Protein AF-0000000084441845 (afdb_homodimer)

Organism: Legionella spiritensis (NCBI:txid452)

Solvent-accessible surface area (backbone atoms only — not comparable to full-atom values): 15052 Å² total; per-residue (Å²): 128,91,78,87,65,80,79,70,84,72,55,80,41,70,52,75,48,69,40,46,74,90,36,43,38,96,86,70,25,55,24,76,40,42,51,46,44,49,54,50,50,51,51,50,53,50,33,44,74,75,73,31,44,66,72,36,48,94,82,21,24,57,40,71,41,34,40,39,36,40,48,69,44,88,48,42,79,68,41,40,34,30,36,34,33,28,81,52,63,74,53,69,34,32,39,30,38,31,34,43,30,19,34,61,90,77,62,48,54,27,32,37,29,41,35,29,36,32,26,26,30,75,88,78,66,41,79,32,61,57,51,65,69,56,40,46,75,74,73,89,128,93,78,86,67,80,80,71,85,72,56,80,41,68,50,76,47,68,39,46,75,91,36,43,37,97,86,69,23,55,24,76,40,43,51,46,44,49,53,51,51,50,50,52,52,49,34,43,75,76,74,32,44,66,72,36,48,96,80,22,24,57,40,71,41,33,39,37,37,40,45,71,44,86,48,40,78,67,40,41,35,31,37,33,34,27,82,52,62,75,54,67,34,32,37,29,39,30,35,43,32,19,34,60,91,76,62,49,54,28,32,36,28,39,36,28,36,32,26,28,30,75,88,78,65,42,79,34,62,58,51,65,70,58,38,44,75,74,73,89

pLDDT: mean 97.12, std 3.74, range [73.69, 98.94]

Sequence (280 aa):
MNIKVPFIENSIFSTVIEVRIGDINYGNHLGHDSVVSFLHEARVRFLKKLGYSELDIEGYGILVTNLIINYLNEAFYFDKILIKIGLGEVKRTSINLIYNAMIRETDKEVANAITTITFYDFTEQKVTRVPKGFLTSVGLMNIKVPFIENSIFSTVIEVRIGDINYGNHLGHDSVVSFLHEARVRFLKKLGYSELDIEGYGILVTNLIINYLNEAFYFDKILIKIGLGEVKRTSINLIYNAMIRETDKEVANAITTITFYDFTEQKVTRVPKGFLTSVGL

Structure (mmCIF, N/CA/C/O backbone):
data_AF-0000000084441845-model_v1
#
loop_
_entity.id
_entity.type
_entity.pdbx_description
1 polymer Esterase
#
loop_
_atom_site.group_PDB
_atom_site.id
_atom_site.type_symbol
_atom_site.label_atom_id
_atom_site.label_alt_id
_atom_site.label_comp_id
_atom_site.label_asym_id
_atom_site.label_entity_id
_atom_site.label_seq_id
_atom_site.pdbx_PDB_ins_code
_atom_site.Cartn_x
_atom_site.Cartn_y
_atom_site.Cartn_z
_atom_site.occupancy
_atom_site.B_iso_or_equiv
_atom_site.auth_seq_id
_atom_site.auth_comp_id
_atom_site.auth_asym_id
_atom_site.auth_atom_id
_atom_site.pdbx_PDB_model_num
ATOM 1 N N . MET A 1 1 ? -2.971 -12.82 7.816 1 74.19 1 MET A N 1
ATOM 2 C CA . MET A 1 1 ? -2.584 -12.008 8.961 1 74.19 1 MET A CA 1
ATOM 3 C C . MET A 1 1 ? -3.775 -11.219 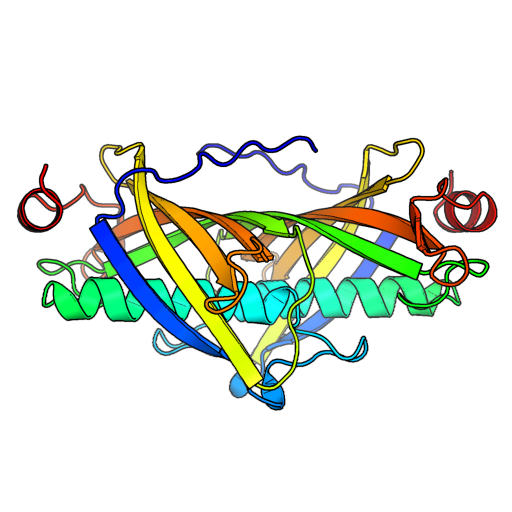9.5 1 74.19 1 MET A C 1
ATOM 5 O O . MET A 1 1 ? -4.605 -10.734 8.719 1 74.19 1 MET A O 1
ATOM 9 N N . ASN A 1 2 ? -4.125 -11.484 10.648 1 73.88 2 ASN A N 1
ATOM 10 C CA . ASN A 1 2 ? -5.25 -10.75 11.211 1 73.88 2 ASN A CA 1
ATOM 11 C C . ASN A 1 2 ? -4.809 -9.398 11.773 1 73.88 2 ASN A C 1
ATOM 13 O O . ASN A 1 2 ? -4.27 -9.328 12.875 1 73.88 2 ASN A O 1
ATOM 17 N N . ILE A 1 3 ? -4.891 -8.422 10.945 1 85.88 3 ILE A N 1
ATOM 18 C CA . ILE A 1 3 ? -4.496 -7.086 11.383 1 85.88 3 ILE A CA 1
ATOM 19 C C . ILE A 1 3 ? -5.742 -6.254 11.68 1 85.88 3 ILE A C 1
ATOM 21 O O . ILE A 1 3 ? -6.605 -6.086 10.812 1 85.88 3 ILE A O 1
ATOM 25 N N . LYS A 1 4 ? -5.785 -5.773 12.906 1 90.31 4 LYS A N 1
ATOM 26 C CA . LYS A 1 4 ? -6.93 -4.969 13.312 1 90.31 4 LYS A CA 1
ATOM 27 C C . LYS A 1 4 ? -6.617 -3.479 13.211 1 90.31 4 LYS A C 1
ATOM 29 O O . LYS A 1 4 ? -5.629 -3.01 13.781 1 90.31 4 LYS A O 1
ATOM 34 N N . VAL A 1 5 ? -7.387 -2.771 12.422 1 92.88 5 VAL A N 1
ATOM 35 C CA . VAL A 1 5 ? -7.359 -1.316 12.328 1 92.88 5 VAL A CA 1
ATOM 36 C C . VAL A 1 5 ? -8.578 -0.729 13.031 1 92.88 5 VAL A C 1
ATOM 38 O O . VAL A 1 5 ? -9.719 -1.076 12.711 1 92.88 5 VAL A O 1
ATOM 41 N N . PRO A 1 6 ? -8.344 0.115 13.977 1 88.5 6 PRO A N 1
ATOM 42 C CA . PRO A 1 6 ? -9.492 0.669 14.703 1 88.5 6 PRO A CA 1
ATOM 43 C C . PRO A 1 6 ? -10.406 1.507 13.805 1 88.5 6 PRO A C 1
ATOM 45 O O . PRO A 1 6 ? -9.93 2.162 12.875 1 88.5 6 PRO A O 1
ATOM 48 N N . PHE A 1 7 ? -11.641 1.368 14.125 1 88.12 7 PHE A N 1
ATOM 49 C CA . PHE A 1 7 ? -12.578 2.273 13.477 1 88.12 7 PHE A CA 1
ATOM 50 C C . PHE A 1 7 ? -12.57 3.643 14.148 1 88.12 7 PHE A C 1
ATOM 52 O O . PHE A 1 7 ? -12.648 3.738 15.375 1 88.12 7 PHE A O 1
ATOM 59 N N . ILE A 1 8 ? -12.539 4.633 13.336 1 87.56 8 ILE A N 1
ATOM 60 C CA . ILE A 1 8 ? -12.438 5.992 13.859 1 87.56 8 ILE A CA 1
ATOM 61 C C . ILE A 1 8 ? -13.828 6.504 14.227 1 87.56 8 ILE A C 1
ATOM 63 O O . ILE A 1 8 ? -14.695 6.648 13.359 1 87.56 8 ILE A O 1
ATOM 67 N N . GLU A 1 9 ? -14 6.699 15.422 1 85.5 9 GLU A N 1
ATOM 68 C CA . GLU A 1 9 ? -15.273 7.262 15.867 1 85.5 9 GLU A CA 1
ATOM 69 C C . GLU A 1 9 ? -15.328 8.766 15.625 1 85.5 9 GLU A C 1
ATOM 71 O O . GLU A 1 9 ? -16.328 9.281 15.109 1 85.5 9 GLU A O 1
ATOM 76 N N . ASN A 1 10 ? -14.289 9.406 16 1 88.69 10 ASN A N 1
ATOM 77 C CA . ASN A 1 10 ? -14.18 10.844 15.773 1 88.69 10 ASN A CA 1
ATOM 78 C C . ASN A 1 10 ? -12.969 11.188 14.898 1 88.69 10 ASN A C 1
ATOM 80 O O . ASN A 1 10 ? -11.852 11.289 15.398 1 88.69 10 ASN A O 1
ATOM 84 N N . SER A 1 11 ? -13.336 11.469 13.68 1 95.44 11 SER A N 1
ATOM 85 C CA . SER A 1 11 ? -12.258 11.781 12.742 1 95.44 11 SER A CA 1
ATOM 86 C C . SER A 1 11 ? -11.797 13.227 12.891 1 95.44 11 SER A C 1
ATOM 88 O O . SER A 1 11 ? -12.602 14.117 13.188 1 95.44 11 SER A O 1
ATOM 90 N N . ILE A 1 12 ? -10.562 13.492 12.688 1 97.25 12 ILE A N 1
ATOM 91 C CA . ILE A 1 12 ? -10.031 14.844 12.766 1 97.25 12 ILE A CA 1
ATOM 92 C C . ILE A 1 12 ? -10.117 15.516 11.398 1 97.25 12 ILE A C 1
ATOM 94 O O . ILE A 1 12 ? -9.969 16.734 11.289 1 97.25 12 ILE A O 1
ATOM 98 N N . PHE A 1 13 ? -10.273 14.766 10.375 1 98.5 13 PHE A N 1
ATOM 99 C CA . PHE A 1 13 ? -10.398 15.266 9.008 1 98.5 13 PHE A CA 1
ATOM 100 C C . PHE A 1 13 ? -11.109 14.242 8.125 1 98.5 13 PHE A C 1
ATOM 102 O O . PHE A 1 13 ? -11.031 13.039 8.367 1 98.5 13 PHE A O 1
ATOM 109 N N . SER A 1 14 ? -11.844 14.633 7.152 1 98.56 14 SER A N 1
ATOM 11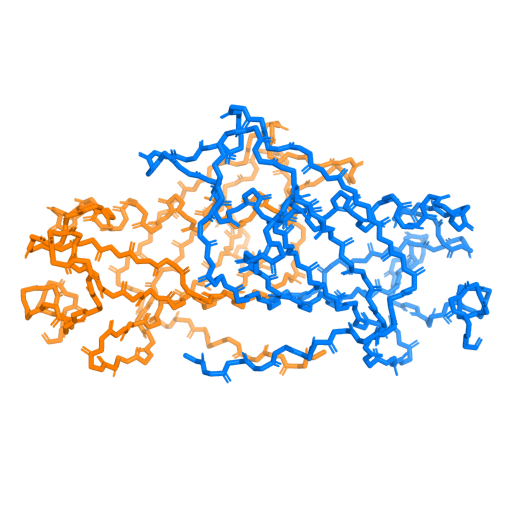0 C CA . SER A 1 14 ? -12.414 13.75 6.145 1 98.56 14 SER A CA 1
ATOM 111 C C . SER A 1 14 ? -12.477 14.438 4.781 1 98.56 14 SER A C 1
ATOM 113 O O . SER A 1 14 ? -12.5 15.664 4.699 1 98.56 14 SER A O 1
ATOM 115 N N . THR A 1 15 ? -12.477 13.734 3.797 1 98.81 15 THR A N 1
ATOM 116 C CA . THR A 1 15 ? -12.586 14.219 2.428 1 98.81 15 THR A CA 1
ATOM 117 C C . THR A 1 15 ? -13.219 13.164 1.526 1 98.81 15 THR A C 1
ATOM 119 O O . THR A 1 15 ? -13.352 12.008 1.918 1 98.81 15 THR A O 1
ATOM 122 N N . VAL A 1 16 ? -13.633 13.586 0.391 1 98.88 16 VAL A N 1
ATOM 123 C CA . VAL A 1 16 ? -14.227 12.68 -0.584 1 98.88 16 VAL A CA 1
ATOM 124 C C . VAL A 1 16 ? -13.406 12.695 -1.874 1 98.88 16 VAL A C 1
ATOM 126 O O . VAL A 1 16 ? -13.047 13.766 -2.369 1 98.88 16 VAL A O 1
ATOM 129 N N . ILE A 1 17 ? -13.102 11.547 -2.336 1 98.88 17 ILE A N 1
ATOM 130 C CA . ILE A 1 17 ? -12.375 11.391 -3.59 1 98.88 17 ILE A CA 1
ATOM 131 C C . ILE A 1 17 ? -13.172 10.508 -4.547 1 98.88 17 ILE A C 1
ATOM 133 O O . ILE A 1 17 ? -13.562 9.391 -4.191 1 98.88 17 ILE A O 1
ATOM 137 N N . GLU A 1 18 ? -13.391 10.969 -5.723 1 98.81 18 GLU A N 1
ATOM 138 C CA . GLU A 1 18 ? -14.133 10.203 -6.719 1 98.81 18 GLU A CA 1
ATOM 139 C C . GLU A 1 18 ? -13.203 9.273 -7.5 1 98.81 18 GLU A C 1
ATOM 141 O O . GLU A 1 18 ? -12.117 9.68 -7.918 1 98.81 18 GLU A O 1
ATOM 146 N N . VAL A 1 19 ? -13.695 8.039 -7.695 1 98.88 19 VAL A N 1
ATOM 147 C CA . VAL A 1 19 ? -12.938 7.047 -8.445 1 98.88 19 VAL A CA 1
ATOM 148 C C . VAL A 1 19 ? -12.961 7.395 -9.93 1 98.88 19 VAL A C 1
ATOM 150 O O . VAL A 1 19 ? -14.031 7.582 -10.516 1 98.88 19 VAL A O 1
ATOM 153 N N . ARG A 1 20 ? -11.797 7.477 -10.539 1 98.69 20 ARG A N 1
ATOM 154 C CA . ARG A 1 20 ? -11.641 7.762 -11.961 1 98.69 20 ARG A CA 1
ATOM 155 C C . ARG A 1 20 ? -11.273 6.5 -12.734 1 98.69 20 ARG A C 1
ATOM 157 O O . ARG A 1 20 ? -10.945 5.473 -12.141 1 98.69 20 ARG A O 1
ATOM 164 N N . ILE A 1 21 ? -11.312 6.531 -14.055 1 98.19 21 ILE A N 1
ATOM 165 C CA . ILE A 1 21 ? -11.055 5.367 -14.898 1 98.19 21 ILE A CA 1
ATOM 166 C C . ILE A 1 21 ? -9.617 4.898 -14.695 1 98.19 21 ILE A C 1
ATOM 168 O O . ILE A 1 21 ? -9.344 3.695 -14.719 1 98.19 21 ILE A O 1
ATOM 172 N N . GLY A 1 22 ? -8.641 5.793 -14.484 1 97.56 22 GLY A N 1
ATOM 173 C CA . GLY A 1 22 ? -7.246 5.453 -14.281 1 97.56 22 GLY A CA 1
ATOM 174 C C . GLY A 1 22 ? -6.988 4.75 -12.961 1 97.56 22 GLY A C 1
ATOM 175 O O . GLY A 1 22 ? -5.91 4.188 -12.75 1 97.56 22 GLY A O 1
ATOM 176 N N . ASP A 1 23 ? -8 4.754 -12.031 1 98.5 23 ASP A N 1
ATOM 177 C CA . ASP A 1 23 ? -7.887 4.109 -10.727 1 98.5 23 ASP A CA 1
ATOM 178 C C . ASP A 1 23 ? -8.328 2.648 -10.797 1 98.5 23 ASP A C 1
ATOM 180 O O . ASP A 1 23 ? -8.188 1.904 -9.828 1 98.5 23 ASP A O 1
ATOM 184 N N . ILE A 1 24 ? -8.969 2.248 -11.969 1 98.44 24 ILE A N 1
ATOM 185 C CA . ILE A 1 24 ? -9.578 0.931 -12.133 1 98.44 24 ILE A CA 1
ATOM 186 C C . ILE A 1 24 ? -8.531 -0.055 -12.656 1 98.44 24 ILE A C 1
ATOM 188 O O . ILE A 1 24 ? -7.754 0.27 -13.555 1 98.44 24 ILE A O 1
ATOM 192 N N . ASN A 1 25 ? -8.5 -1.239 -11.992 1 96.5 25 ASN A N 1
ATOM 193 C CA . ASN A 1 25 ? -7.539 -2.246 -12.43 1 96.5 25 ASN A CA 1
ATOM 194 C C . ASN A 1 25 ? -8.172 -3.242 -13.398 1 96.5 25 ASN A C 1
ATOM 196 O O . ASN A 1 25 ? -9.312 -3.055 -13.828 1 96.5 25 ASN A O 1
ATOM 200 N N . TYR A 1 26 ? -7.406 -4.219 -13.844 1 94.5 26 TYR A N 1
ATOM 201 C CA . TYR A 1 26 ? -7.832 -5.203 -14.828 1 94.5 26 TYR A CA 1
ATOM 202 C C . TYR A 1 26 ? -9.016 -6.02 -14.32 1 94.5 26 TYR A C 1
ATOM 204 O O . TYR A 1 26 ? -9.703 -6.684 -15.094 1 94.5 26 TYR A O 1
ATOM 212 N N . GLY A 1 27 ? -9.25 -6.035 -13.008 1 94.12 27 GLY A N 1
ATOM 213 C CA . GLY A 1 27 ? -10.406 -6.699 -12.414 1 94.12 27 GLY A CA 1
ATOM 214 C C . GLY A 1 27 ? -11.664 -5.863 -12.484 1 94.12 27 GLY A C 1
ATOM 215 O O . GLY A 1 27 ? -12.695 -6.238 -11.914 1 94.12 27 GLY A O 1
ATOM 216 N N . ASN A 1 28 ? -11.523 -4.699 -13.055 1 96.56 28 ASN A N 1
ATOM 217 C CA . ASN A 1 28 ? -12.633 -3.777 -13.289 1 96.56 28 ASN A CA 1
ATOM 218 C C . ASN A 1 28 ? -13.148 -3.184 -11.977 1 96.56 28 ASN A C 1
ATOM 220 O O . ASN A 1 28 ? -14.352 -3.016 -11.797 1 96.56 28 ASN A O 1
ATOM 224 N N . HIS A 1 29 ? -12.352 -2.936 -11.102 1 98.19 29 HIS A N 1
ATOM 225 C CA . HIS A 1 29 ? -12.656 -2.24 -9.859 1 98.19 29 HIS A CA 1
ATOM 226 C C . HIS A 1 29 ? -11.461 -1.422 -9.375 1 98.19 29 HIS A C 1
ATOM 228 O O . HIS A 1 29 ? -10.391 -1.463 -9.984 1 98.19 29 HIS A O 1
ATOM 234 N N . LEU A 1 30 ? -11.664 -0.614 -8.328 1 98.69 30 LEU A N 1
ATOM 235 C CA . LEU A 1 30 ? -10.594 0.2 -7.766 1 98.69 30 LEU A CA 1
ATOM 236 C C . LEU A 1 30 ? -9.383 -0.662 -7.406 1 98.69 30 LEU A C 1
ATOM 238 O O . LEU A 1 30 ? -9.516 -1.633 -6.656 1 98.69 30 LEU A O 1
ATOM 242 N N . GLY A 1 31 ? -8.266 -0.33 -7.949 1 98.56 31 GLY A N 1
ATOM 243 C CA . GLY A 1 31 ? -7.051 -1.08 -7.656 1 98.56 31 GLY A CA 1
ATOM 244 C C . GLY A 1 31 ? -6.578 -0.907 -6.227 1 98.56 31 GLY A C 1
ATOM 245 O O . GLY A 1 31 ? -6.727 0.169 -5.641 1 98.56 31 GLY A O 1
ATOM 246 N N . HIS A 1 32 ? -5.938 -2.033 -5.734 1 98.62 32 HIS A N 1
ATOM 247 C CA . HIS A 1 32 ? -5.465 -1.934 -4.359 1 98.62 32 HIS A CA 1
ATOM 248 C C . HIS A 1 32 ? -4.352 -0.897 -4.23 1 98.62 32 HIS A C 1
ATOM 250 O O . HIS A 1 32 ? -4.188 -0.281 -3.176 1 98.62 32 HIS A O 1
ATOM 256 N N . ASP A 1 33 ? -3.492 -0.729 -5.258 1 98.5 33 ASP A N 1
ATOM 257 C CA . ASP A 1 33 ? -2.486 0.329 -5.234 1 98.5 33 ASP A CA 1
ATOM 258 C C . ASP A 1 33 ? -3.139 1.708 -5.312 1 98.5 33 ASP A C 1
ATOM 260 O O . ASP A 1 33 ? -2.664 2.662 -4.691 1 98.5 33 ASP A O 1
ATOM 264 N N . SER A 1 34 ? -4.234 1.853 -6.035 1 98.75 34 SER A N 1
ATOM 265 C CA . SER A 1 34 ? -4.965 3.113 -6.117 1 98.75 34 SER A CA 1
ATOM 266 C C . SER A 1 34 ? -5.547 3.504 -4.762 1 98.75 34 SER A C 1
ATOM 268 O O . SER A 1 34 ? -5.637 4.691 -4.441 1 98.75 34 SER A O 1
ATOM 270 N N . VAL A 1 35 ? -5.953 2.535 -3.982 1 98.94 35 VAL A N 1
ATOM 271 C CA . VAL A 1 35 ? -6.43 2.824 -2.633 1 98.94 35 VAL A CA 1
ATOM 272 C C . VAL A 1 35 ? -5.34 3.545 -1.844 1 98.94 35 VAL A C 1
ATOM 274 O O . VAL A 1 35 ? -5.617 4.516 -1.135 1 98.94 35 VAL A O 1
ATOM 277 N N . VAL A 1 36 ? -4.105 3.107 -1.98 1 98.88 36 VAL A N 1
ATOM 278 C CA . VAL A 1 36 ? -2.984 3.738 -1.292 1 98.88 36 VAL A CA 1
ATOM 279 C C . VAL A 1 36 ? -2.836 5.184 -1.762 1 98.88 36 VAL A C 1
ATOM 281 O O . VAL A 1 36 ? -2.598 6.082 -0.953 1 98.88 36 VAL A O 1
ATOM 284 N N . SER A 1 37 ? -3.008 5.395 -3.045 1 98.75 37 SER A N 1
ATOM 285 C CA . SER A 1 37 ? -2.951 6.746 -3.596 1 98.75 37 SER A CA 1
ATOM 286 C C . SER A 1 37 ? -4.059 7.625 -3.021 1 98.75 37 SER A C 1
ATOM 288 O O . SER A 1 37 ? -3.852 8.82 -2.789 1 98.75 37 SER A O 1
ATOM 290 N N . PHE A 1 38 ? -5.215 7.043 -2.801 1 98.94 38 PHE A N 1
ATOM 291 C CA . PHE A 1 38 ? -6.32 7.777 -2.197 1 98.94 38 PHE A CA 1
ATOM 292 C C . PHE A 1 38 ? -5.977 8.203 -0.776 1 98.94 38 PHE A C 1
ATOM 294 O O . PHE A 1 38 ? -6.242 9.344 -0.383 1 98.94 38 PHE A O 1
ATOM 301 N N . LEU A 1 39 ? -5.406 7.289 -0.003 1 98.88 39 LEU A N 1
ATOM 302 C CA . LEU A 1 39 ? -4.992 7.617 1.355 1 98.88 39 LEU A CA 1
ATOM 303 C C . LEU A 1 39 ? -3.945 8.727 1.351 1 98.88 39 LEU A C 1
ATOM 305 O O . LEU A 1 39 ? -3.984 9.625 2.193 1 98.88 39 LEU A O 1
ATOM 309 N N . HIS A 1 40 ? -3.037 8.617 0.43 1 98.81 40 HIS A N 1
ATOM 310 C CA . HIS A 1 40 ? -2.025 9.656 0.255 1 98.81 40 HIS A CA 1
ATOM 311 C C . HIS A 1 40 ? -2.666 11.008 -0.039 1 98.81 40 HIS A C 1
ATOM 313 O O . HIS A 1 40 ? -2.354 12 0.616 1 98.81 40 HIS A O 1
ATOM 319 N N . GLU A 1 41 ? -3.553 11.023 -0.984 1 98.75 41 GLU A N 1
ATOM 320 C CA . GLU A 1 41 ? -4.262 12.25 -1.333 1 98.75 41 GLU A CA 1
ATOM 321 C C . GLU A 1 41 ? -4.996 12.828 -0.127 1 98.75 41 GLU A C 1
ATOM 323 O O . GLU A 1 41 ? -4.941 14.031 0.126 1 98.75 41 GLU A O 1
ATOM 328 N N . ALA A 1 42 ? -5.66 11.969 0.615 1 98.88 42 ALA A N 1
ATOM 329 C CA . ALA A 1 42 ? -6.363 12.414 1.813 1 98.88 42 ALA A CA 1
ATOM 330 C C . ALA A 1 42 ? -5.398 13.039 2.816 1 98.88 42 ALA A C 1
ATOM 332 O O . ALA A 1 42 ? -5.707 14.062 3.43 1 98.88 42 ALA A O 1
ATOM 333 N N . ARG A 1 43 ? -4.246 12.406 2.977 1 98.81 43 ARG A N 1
ATOM 334 C CA . ARG A 1 43 ? -3.24 12.93 3.893 1 98.81 43 ARG A CA 1
ATOM 335 C C . ARG A 1 43 ? -2.77 14.312 3.453 1 98.81 43 ARG A C 1
ATOM 337 O O . ARG A 1 43 ? -2.613 15.211 4.281 1 98.81 43 ARG A O 1
ATOM 344 N N . VAL A 1 44 ? -2.533 14.477 2.146 1 98.69 44 VAL A N 1
ATOM 345 C CA . VAL A 1 44 ? -2.082 15.75 1.604 1 98.69 44 VAL A CA 1
ATOM 346 C C . VAL A 1 44 ? -3.139 16.828 1.854 1 98.69 44 VAL A C 1
ATOM 348 O O . VAL A 1 44 ? -2.818 17.922 2.299 1 98.69 44 VAL A O 1
ATOM 351 N N . ARG A 1 45 ? -4.348 16.5 1.625 1 98.88 45 ARG A N 1
ATOM 352 C CA . ARG A 1 45 ? -5.441 17.438 1.853 1 98.88 45 ARG A CA 1
ATOM 353 C C . ARG A 1 45 ? -5.57 17.781 3.332 1 98.88 45 ARG A C 1
ATOM 355 O O . ARG A 1 45 ? -5.824 18.938 3.686 1 98.88 45 ARG A O 1
ATOM 362 N N . PHE A 1 46 ? -5.398 16.797 4.148 1 98.88 46 PHE A N 1
ATOM 363 C CA . PHE A 1 46 ? -5.43 16.984 5.594 1 98.88 46 PHE A CA 1
ATOM 364 C C . PHE A 1 46 ? -4.363 17.969 6.043 1 98.88 46 PHE A C 1
ATOM 366 O O . PHE A 1 46 ? -4.668 18.938 6.742 1 98.88 46 PHE A O 1
ATOM 373 N N . LEU A 1 47 ? -3.172 17.781 5.605 1 98.75 47 LEU A N 1
ATOM 374 C CA . LEU A 1 47 ? -2.062 18.656 5.969 1 98.75 47 LEU A CA 1
ATOM 375 C C . LEU A 1 47 ? -2.277 20.062 5.418 1 98.75 47 LEU A C 1
ATOM 377 O O . LEU A 1 47 ? -2.006 21.062 6.102 1 98.75 47 LEU A O 1
ATOM 381 N N . LYS A 1 48 ? -2.76 20.141 4.223 1 98.69 48 LYS A N 1
ATOM 382 C CA . LYS A 1 48 ? -3.031 21.438 3.609 1 98.69 48 LYS A CA 1
ATOM 383 C C . LYS A 1 48 ? -4.043 22.234 4.43 1 98.69 48 LYS A C 1
ATOM 385 O O . LYS A 1 48 ? -3.879 23.438 4.629 1 98.69 48 LYS A O 1
ATOM 390 N N . LYS A 1 49 ? -5.074 21.562 4.887 1 98.5 49 LYS A N 1
ATOM 391 C CA . LYS A 1 49 ? -6.094 22.203 5.719 1 98.5 49 LYS A CA 1
ATOM 392 C C . LYS A 1 49 ? -5.477 22.828 6.961 1 98.5 49 LYS A C 1
ATOM 394 O O . LYS A 1 49 ? -5.945 23.875 7.438 1 98.5 49 LYS A O 1
ATOM 399 N N . LEU A 1 50 ? -4.457 22.266 7.465 1 98.19 50 LEU A N 1
ATOM 400 C CA . LEU A 1 50 ? -3.787 22.734 8.672 1 98.19 50 LEU A CA 1
ATOM 401 C C . LEU A 1 50 ? -2.734 23.781 8.336 1 98.19 50 LEU A C 1
ATOM 403 O O . LEU A 1 50 ? -2.062 24.312 9.234 1 98.19 50 LEU A O 1
ATOM 407 N N . GLY A 1 51 ? -2.541 24.031 7.062 1 98.12 51 GLY A N 1
ATOM 408 C CA . GLY A 1 51 ? -1.548 25 6.633 1 98.12 51 GLY A CA 1
ATOM 409 C C . GLY A 1 51 ? -0.172 24.391 6.426 1 98.12 51 GLY A C 1
ATOM 410 O O . GLY A 1 51 ? 0.832 25.109 6.418 1 98.12 51 GLY A O 1
ATOM 411 N N . TYR A 1 52 ? -0.113 23.094 6.32 1 98.56 52 TYR A N 1
ATOM 412 C CA . TYR A 1 52 ? 1.147 22.375 6.16 1 98.56 52 TYR A CA 1
ATOM 413 C C . TYR A 1 52 ? 1.211 21.688 4.801 1 98.56 52 TYR A C 1
ATOM 415 O O . TYR A 1 52 ? 0.271 21.766 4.008 1 98.56 52 TYR A O 1
ATOM 423 N N . SER A 1 53 ? 2.342 21.141 4.492 1 98.12 53 SER A N 1
ATOM 424 C CA . SER A 1 53 ? 2.594 20.172 3.426 1 98.12 53 SER A CA 1
ATOM 425 C C . SER A 1 53 ? 3.455 19.016 3.918 1 98.12 53 SER A C 1
ATOM 427 O O . SER A 1 53 ? 4.02 19.078 5.012 1 98.12 53 SER A O 1
ATOM 429 N N . GLU A 1 54 ? 3.545 17.969 3.121 1 97.75 54 GLU A N 1
ATOM 430 C CA . GLU A 1 54 ? 4.367 16.844 3.531 1 97.75 54 GLU A CA 1
ATOM 431 C C . GLU A 1 54 ? 5.844 17.219 3.574 1 97.75 54 GLU A C 1
ATOM 433 O O . GLU A 1 54 ? 6.637 16.562 4.262 1 97.75 54 GLU A O 1
ATOM 438 N N . LEU A 1 55 ? 6.223 18.281 2.91 1 96.69 55 LEU A N 1
ATOM 439 C CA . LEU A 1 55 ? 7.613 18.719 2.842 1 96.69 55 LEU A CA 1
ATOM 440 C C . LEU A 1 55 ? 7.902 19.781 3.898 1 96.69 55 LEU A C 1
ATOM 442 O O . LEU A 1 55 ? 9.062 20.094 4.176 1 96.69 55 LEU A O 1
ATOM 446 N N . ASP A 1 56 ? 6.785 20.312 4.496 1 98 56 ASP A N 1
ATOM 447 C CA . ASP A 1 56 ? 7 21.391 5.461 1 98 56 ASP A CA 1
ATOM 448 C C . ASP A 1 56 ? 5.922 21.375 6.539 1 98 56 ASP A C 1
ATOM 450 O O . ASP A 1 56 ? 4.844 21.953 6.352 1 98 56 ASP A O 1
ATOM 454 N N . ILE A 1 57 ? 6.184 20.875 7.621 1 98.44 57 ILE A N 1
ATOM 455 C CA . ILE A 1 57 ? 5.43 20.922 8.867 1 98.44 57 ILE A CA 1
ATOM 456 C C . ILE A 1 57 ? 6.281 21.578 9.953 1 98.44 57 ILE A C 1
ATOM 458 O O . ILE A 1 57 ? 7.094 20.906 10.602 1 98.44 57 ILE A O 1
ATOM 462 N N . GLU A 1 58 ? 6.082 22.859 10.109 1 97.69 58 GLU A N 1
ATOM 463 C CA . GLU A 1 58 ? 6.875 23.641 11.062 1 97.69 58 GLU A CA 1
ATOM 464 C C . GLU A 1 58 ? 8.359 23.562 10.727 1 97.69 58 GLU A C 1
ATOM 466 O O . GLU A 1 58 ? 9.195 23.391 11.609 1 97.69 58 GLU A O 1
ATOM 471 N N . GLY A 1 59 ? 8.633 23.516 9.492 1 97.5 59 GLY A N 1
ATOM 472 C CA . GLY A 1 59 ? 10.016 23.547 9.039 1 97.5 59 GLY A CA 1
ATOM 473 C C . GLY A 1 59 ? 10.578 22.156 8.766 1 97.5 59 GLY A C 1
ATOM 474 O O . GLY A 1 59 ? 11.703 22.031 8.281 1 97.5 59 GLY A O 1
ATOM 475 N N . TYR A 1 60 ? 9.82 21.141 9 1 98.31 60 TYR A N 1
ATOM 476 C CA . TYR A 1 60 ? 10.289 19.766 8.812 1 98.31 60 TYR A CA 1
ATOM 477 C C . TYR A 1 60 ? 9.391 19.016 7.828 1 98.31 60 TYR A C 1
ATOM 479 O O . TYR A 1 60 ? 8.242 19.406 7.609 1 98.31 60 TYR A O 1
ATOM 487 N N . GLY A 1 61 ? 9.984 18 7.191 1 98.06 61 GLY A N 1
ATOM 488 C CA . GLY A 1 61 ? 9.195 17.109 6.348 1 98.06 61 GLY A CA 1
ATOM 489 C C . GLY A 1 61 ? 8.812 15.812 7.031 1 98.06 61 GLY A C 1
ATOM 490 O O . GLY A 1 61 ? 9.031 15.648 8.234 1 98.06 61 GLY A O 1
ATOM 491 N N . ILE A 1 62 ? 8.172 14.977 6.27 1 98.38 62 ILE A N 1
ATOM 492 C CA . ILE A 1 62 ? 7.824 13.664 6.812 1 98.38 62 ILE A CA 1
ATOM 493 C C . ILE A 1 62 ? 8.266 12.57 5.84 1 98.38 62 ILE A C 1
ATOM 495 O O . ILE A 1 62 ? 8.406 12.82 4.641 1 98.38 62 ILE A O 1
ATOM 499 N N . LEU A 1 63 ? 8.469 11.391 6.363 1 97.81 63 LEU A N 1
ATOM 500 C CA . LEU A 1 63 ? 8.672 10.133 5.652 1 97.81 63 LEU A CA 1
ATOM 501 C C . LEU A 1 63 ? 7.555 9.141 5.965 1 97.81 63 LEU A C 1
ATOM 503 O O . LEU A 1 63 ? 7.129 9.023 7.113 1 97.81 63 LEU A O 1
ATOM 507 N N . VAL A 1 64 ? 7.031 8.555 4.934 1 98.31 64 VAL A N 1
ATOM 508 C CA . VAL A 1 64 ? 6.191 7.383 5.172 1 98.31 64 VAL A CA 1
ATOM 509 C C . VAL A 1 64 ? 7.07 6.164 5.445 1 98.31 64 VAL A C 1
ATOM 511 O O . VAL A 1 64 ? 7.805 5.711 4.566 1 98.31 64 VAL A O 1
ATOM 514 N N . THR A 1 65 ? 6.945 5.598 6.625 1 98.38 65 THR A N 1
ATOM 515 C CA . THR A 1 65 ? 7.879 4.543 7.004 1 98.38 65 THR A CA 1
ATOM 516 C C . THR A 1 65 ? 7.176 3.191 7.059 1 98.38 65 THR A C 1
ATOM 518 O O . THR A 1 65 ? 7.82 2.146 6.941 1 98.38 65 THR A O 1
ATOM 521 N N . ASN A 1 66 ? 5.855 3.24 7.289 1 98.06 66 ASN A N 1
ATOM 522 C CA . ASN A 1 66 ? 5.078 2.008 7.355 1 98.06 66 ASN A CA 1
ATOM 523 C C . ASN A 1 66 ? 3.646 2.223 6.875 1 98.06 66 ASN A C 1
ATOM 525 O O . ASN A 1 66 ? 3.094 3.312 7.027 1 98.06 66 ASN A O 1
ATOM 529 N N . LEU A 1 67 ? 3.125 1.156 6.355 1 98.31 67 LEU A N 1
ATOM 530 C CA . LEU A 1 67 ? 1.722 1.136 5.957 1 98.31 67 LEU A CA 1
ATOM 531 C C . LEU A 1 67 ? 1.107 -0.239 6.199 1 98.31 67 LEU A C 1
ATOM 533 O O . LEU A 1 67 ? 1.688 -1.259 5.816 1 98.31 67 LEU A O 1
ATOM 537 N N . ILE A 1 68 ? 0.016 -0.282 6.859 1 98.31 68 ILE A N 1
ATOM 538 C CA . ILE A 1 68 ? -0.845 -1.45 7 1 98.31 68 ILE A CA 1
ATOM 539 C C . ILE A 1 68 ? -2.219 -1.153 6.402 1 98.31 68 ILE A C 1
ATOM 541 O O . ILE A 1 68 ? -2.824 -0.122 6.703 1 98.31 68 ILE A O 1
ATOM 545 N N . ILE A 1 69 ? -2.703 -2.031 5.605 1 98.38 69 ILE A N 1
ATOM 546 C CA . ILE A 1 69 ? -4.016 -1.794 5.016 1 98.38 69 ILE A CA 1
ATOM 547 C C . ILE A 1 69 ? -4.793 -3.105 4.941 1 98.38 69 ILE A C 1
ATOM 549 O O . ILE A 1 69 ? -4.23 -4.148 4.605 1 98.38 69 ILE A O 1
ATOM 553 N N . ASN A 1 70 ? -6.02 -3.047 5.324 1 98.62 70 ASN A N 1
ATOM 554 C CA . ASN A 1 70 ? -7.004 -4.086 5.043 1 98.62 70 ASN A CA 1
ATOM 555 C C . ASN A 1 70 ? -7.93 -3.684 3.896 1 98.62 70 ASN A C 1
ATOM 557 O O . ASN A 1 70 ? -8.547 -2.617 3.936 1 98.62 70 ASN A O 1
ATOM 561 N N . TYR A 1 71 ? -7.941 -4.484 2.91 1 98.5 71 TYR A N 1
ATOM 562 C CA . TYR A 1 71 ? -8.898 -4.312 1.821 1 98.5 71 TYR A CA 1
ATOM 563 C C . TYR A 1 71 ? -10.164 -5.121 2.078 1 98.5 71 TYR A C 1
ATOM 565 O O . TYR A 1 71 ? -10.117 -6.348 2.17 1 98.5 71 TYR A O 1
ATOM 573 N N . LEU A 1 72 ? -11.273 -4.465 2.102 1 98.06 72 LEU A N 1
ATOM 574 C CA . LEU A 1 72 ? -12.453 -5.086 2.68 1 98.06 72 LEU A CA 1
ATOM 575 C C . LEU A 1 72 ? -13.531 -5.301 1.618 1 98.06 72 LEU A C 1
ATOM 577 O O . LEU A 1 72 ? -14.172 -6.352 1.584 1 98.06 72 LEU A O 1
ATOM 581 N N . ASN A 1 73 ? -13.773 -4.285 0.813 1 97.94 73 ASN A N 1
ATOM 582 C CA . ASN A 1 73 ? -14.773 -4.363 -0.247 1 97.94 73 ASN A CA 1
ATOM 583 C C . ASN A 1 73 ? -14.305 -3.654 -1.514 1 97.94 73 ASN A C 1
ATOM 585 O O . ASN A 1 73 ? -13.391 -2.826 -1.466 1 97.94 73 ASN A O 1
ATOM 589 N N . GLU A 1 74 ? -14.992 -4.027 -2.645 1 97.81 74 GLU A N 1
ATOM 590 C CA . GLU A 1 74 ? -14.656 -3.43 -3.934 1 97.81 74 GLU A CA 1
ATOM 591 C C . GLU A 1 74 ? -15.336 -2.072 -4.109 1 97.81 74 GLU A C 1
ATOM 593 O O . GLU A 1 74 ? -16.359 -1.796 -3.477 1 97.81 74 GLU A O 1
ATOM 598 N N . ALA A 1 75 ? -14.75 -1.214 -4.82 1 98.62 75 ALA A N 1
ATOM 599 C CA . ALA A 1 75 ? -15.32 0.039 -5.301 1 98.62 75 ALA A CA 1
ATOM 600 C C . ALA A 1 75 ? -15.164 0.168 -6.816 1 98.62 75 ALA A C 1
ATOM 602 O O . ALA A 1 75 ? -14.273 -0.446 -7.406 1 98.62 75 ALA A O 1
ATOM 603 N N . PHE A 1 76 ? -16 0.946 -7.461 1 98.5 76 PHE A N 1
ATOM 604 C CA . PHE A 1 76 ? -16.078 0.953 -8.914 1 98.5 76 PHE A CA 1
ATOM 605 C C . PHE A 1 76 ? -15.984 2.373 -9.461 1 98.5 76 PHE A C 1
ATOM 607 O O . PHE A 1 76 ? -15.969 3.338 -8.688 1 98.5 76 PHE A O 1
ATOM 614 N N . TYR A 1 77 ? -15.867 2.375 -10.773 1 98.31 77 TYR A N 1
ATOM 615 C CA . TYR A 1 77 ? -15.836 3.648 -11.492 1 98.31 77 TYR A CA 1
ATOM 616 C C . TYR A 1 77 ? -17 4.535 -11.07 1 98.31 77 TYR A C 1
ATOM 618 O O . TYR A 1 77 ? -18.141 4.062 -10.93 1 98.31 77 TYR A O 1
ATOM 626 N N . PHE A 1 78 ? -16.734 5.84 -10.672 1 97.81 78 PHE A N 1
ATOM 627 C CA . PHE A 1 78 ? -17.672 6.887 -10.312 1 97.81 78 PHE A CA 1
ATOM 628 C C . PHE A 1 78 ? -18.031 6.812 -8.828 1 97.81 78 PHE A C 1
ATOM 630 O O . PHE A 1 78 ? -18.641 7.73 -8.281 1 97.81 78 PHE A O 1
ATOM 637 N N . ASP A 1 79 ? -17.688 5.738 -8.156 1 98.75 79 ASP A N 1
ATOM 638 C CA . ASP A 1 79 ? -17.922 5.73 -6.715 1 98.75 79 ASP A CA 1
ATOM 639 C C . ASP A 1 79 ? -17.219 6.914 -6.047 1 98.75 79 ASP A C 1
ATOM 641 O O . ASP A 1 79 ? -16.141 7.316 -6.461 1 98.75 79 ASP A O 1
ATOM 645 N N . LYS A 1 80 ? -17.844 7.5 -5.105 1 98.88 80 LYS A N 1
ATOM 646 C CA . LYS A 1 80 ? -17.25 8.508 -4.234 1 98.88 80 LYS A CA 1
ATOM 647 C C . LYS A 1 80 ? -16.766 7.895 -2.926 1 98.88 80 LYS A C 1
ATOM 649 O O . LYS A 1 80 ? -17.562 7.352 -2.158 1 98.88 80 LYS A O 1
ATOM 654 N N . ILE A 1 81 ? -15.477 7.977 -2.691 1 98.94 81 ILE A N 1
ATOM 655 C CA . ILE A 1 81 ? -14.883 7.367 -1.507 1 98.94 81 ILE A CA 1
ATOM 656 C C . ILE A 1 81 ? -14.703 8.422 -0.416 1 98.94 81 ILE A C 1
ATOM 658 O O . ILE A 1 81 ? -13.938 9.375 -0.581 1 98.94 81 ILE A O 1
ATOM 662 N N . LEU A 1 82 ? -15.422 8.242 0.667 1 98.81 82 LEU A N 1
ATOM 663 C CA . LEU A 1 82 ? -15.219 9.047 1.866 1 98.81 82 LEU A CA 1
ATOM 664 C C . LEU A 1 82 ? -14.062 8.508 2.695 1 98.81 82 LEU A C 1
ATOM 666 O O . LEU A 1 82 ? -14.086 7.359 3.139 1 98.81 82 LEU A O 1
ATOM 670 N N . ILE A 1 83 ? -13.078 9.312 2.883 1 98.88 83 ILE A N 1
ATOM 671 C CA . ILE A 1 83 ? -11.922 8.914 3.68 1 98.88 83 ILE A CA 1
ATOM 672 C C . ILE A 1 83 ? -11.867 9.75 4.957 1 98.88 83 ILE A C 1
ATOM 674 O O . ILE A 1 83 ? -11.773 10.977 4.898 1 98.88 83 ILE A O 1
ATOM 678 N N . LYS A 1 84 ? -11.898 9.047 6.051 1 98.56 84 LYS A N 1
ATOM 679 C CA . LYS A 1 84 ? -11.727 9.648 7.367 1 98.56 84 LYS A CA 1
ATOM 680 C C . LYS A 1 84 ? -10.312 9.406 7.902 1 98.56 84 LYS A C 1
ATOM 682 O O . LYS A 1 84 ? -9.766 8.312 7.738 1 98.56 84 LYS A O 1
ATOM 687 N N . ILE A 1 85 ? -9.773 10.43 8.523 1 98.69 85 ILE A N 1
ATOM 688 C CA . ILE A 1 85 ? -8.453 10.328 9.125 1 98.69 85 ILE A CA 1
ATOM 689 C C . ILE A 1 85 ? -8.555 10.531 10.641 1 98.69 85 ILE A C 1
ATOM 691 O O . ILE A 1 85 ? -9.234 11.453 11.102 1 98.69 85 ILE A O 1
ATOM 695 N N . GLY A 1 86 ? -8.016 9.664 11.344 1 97.75 86 GLY A N 1
ATOM 696 C CA . GLY A 1 86 ? -7.836 9.82 12.781 1 97.75 86 GLY A CA 1
ATOM 697 C C . GLY A 1 86 ? -6.391 9.695 13.219 1 97.75 86 GLY A C 1
ATOM 698 O O . G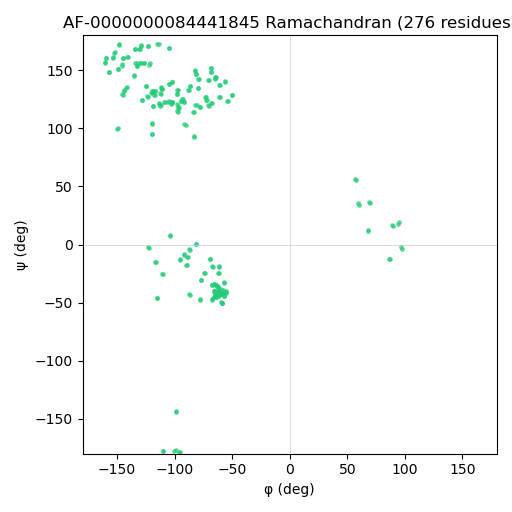LY A 1 86 ? -5.52 9.336 12.422 1 97.75 86 GLY A O 1
ATOM 699 N N . LEU A 1 87 ? -6.184 10.016 14.484 1 96.75 87 LEU A N 1
ATOM 700 C CA . LEU A 1 87 ? -4.848 9.938 15.062 1 96.75 87 LEU A CA 1
ATOM 701 C C . LEU A 1 87 ? -4.664 8.625 15.828 1 96.75 87 LEU A C 1
ATOM 703 O O . LEU A 1 87 ? -5.543 8.227 16.594 1 96.75 87 LEU A O 1
ATOM 707 N N . GLY A 1 88 ? -3.59 7.949 15.523 1 95.62 88 GLY A N 1
ATOM 708 C CA . GLY A 1 88 ? -3.184 6.781 16.297 1 95.62 88 GLY A CA 1
ATOM 709 C C . GLY A 1 88 ? -2.098 7.078 17.312 1 95.62 88 GLY A C 1
ATOM 710 O O . GLY A 1 88 ? -2.131 8.117 17.969 1 95.62 88 GLY A O 1
ATOM 711 N N . GLU A 1 89 ? -1.224 6.152 17.469 1 95.88 89 GLU A N 1
ATOM 712 C CA . GLU A 1 89 ? -0.123 6.281 18.422 1 95.88 89 GLU A CA 1
ATOM 713 C C . GLU A 1 89 ? 0.776 7.461 18.078 1 95.88 89 GLU A C 1
ATOM 715 O O . GLU A 1 89 ? 1.1 7.672 16.906 1 95.88 89 GLU A O 1
ATOM 720 N N . VAL A 1 90 ? 1.151 8.18 19.031 1 97.12 90 VAL A N 1
ATOM 721 C CA . VAL A 1 90 ? 2.109 9.273 18.906 1 97.12 90 VAL A CA 1
ATOM 722 C C . VAL A 1 90 ? 3.402 8.914 19.625 1 97.12 90 VAL A C 1
ATOM 724 O O . VAL A 1 90 ? 3.393 8.672 20.844 1 97.12 90 VAL A O 1
ATOM 727 N N . LYS A 1 91 ? 4.422 8.891 18.891 1 97.62 91 LYS A N 1
ATOM 728 C CA . LYS A 1 91 ? 5.75 8.664 19.453 1 97.62 91 LYS A CA 1
ATOM 729 C C . LYS A 1 91 ? 6.598 9.93 19.391 1 97.62 91 LYS A C 1
ATOM 731 O O . LYS A 1 91 ? 6.105 10.992 19.016 1 97.62 91 LYS A O 1
ATOM 736 N N . ARG A 1 92 ? 7.844 9.805 19.844 1 98.06 92 ARG A N 1
ATOM 737 C CA . ARG A 1 92 ? 8.734 10.961 19.906 1 98.06 92 ARG A CA 1
ATOM 738 C C . ARG A 1 92 ? 8.969 11.547 18.516 1 98.06 92 ARG A C 1
ATOM 740 O O . ARG A 1 92 ? 8.969 12.773 18.344 1 98.06 92 ARG A O 1
ATOM 747 N N . THR A 1 93 ? 9.109 10.648 17.516 1 98.62 93 THR A N 1
ATOM 748 C CA . THR A 1 93 ? 9.531 11.148 16.203 1 98.62 93 THR A CA 1
ATOM 749 C C . THR A 1 93 ? 8.508 10.773 15.133 1 98.62 93 THR A C 1
ATOM 751 O O . THR A 1 93 ? 8.703 11.086 13.953 1 98.62 93 THR A O 1
ATOM 754 N N . SER A 1 94 ? 7.434 10.039 15.508 1 98.56 94 SER A N 1
ATOM 755 C CA . SER A 1 94 ? 6.508 9.555 14.484 1 98.56 94 SER A CA 1
ATOM 756 C C . SER A 1 94 ? 5.074 9.547 15.008 1 98.56 94 SER A C 1
ATOM 758 O O . SER A 1 94 ? 4.848 9.57 16.219 1 98.56 94 SER A O 1
ATOM 760 N N . ILE A 1 95 ? 4.18 9.523 14.109 1 98.06 95 ILE A N 1
ATOM 761 C CA . ILE A 1 95 ? 2.756 9.414 14.414 1 98.06 95 ILE A CA 1
ATOM 762 C C . ILE A 1 95 ? 2.105 8.391 13.492 1 98.06 95 ILE A C 1
ATOM 764 O O . ILE A 1 95 ? 2.484 8.266 12.328 1 98.06 95 ILE A O 1
ATOM 768 N N . ASN A 1 96 ? 1.131 7.672 14.047 1 97.69 96 ASN A N 1
ATOM 769 C CA . ASN A 1 96 ? 0.253 6.836 13.227 1 97.69 96 ASN A CA 1
ATOM 770 C C . ASN A 1 96 ? -1.012 7.586 12.82 1 97.69 96 ASN A C 1
ATOM 772 O O . ASN A 1 96 ? -1.688 8.18 13.664 1 97.69 96 ASN A O 1
ATOM 776 N N . LEU A 1 97 ? -1.245 7.633 11.578 1 98.19 97 LEU A N 1
ATOM 777 C CA . LEU A 1 97 ? -2.533 8.078 11.055 1 98.19 97 LEU A CA 1
ATOM 778 C C . LEU A 1 97 ? -3.426 6.891 10.727 1 98.19 97 LEU A C 1
ATOM 780 O O . LEU A 1 97 ? -2.99 5.945 10.062 1 98.19 97 LEU A O 1
ATOM 784 N N . ILE A 1 98 ? -4.617 6.961 11.156 1 98.5 98 ILE A N 1
ATOM 785 C CA . ILE A 1 98 ? -5.598 5.91 10.898 1 98.5 98 ILE A CA 1
ATOM 786 C C . ILE A 1 98 ? -6.574 6.375 9.82 1 98.5 98 ILE A C 1
ATOM 788 O O . ILE A 1 98 ? -7.02 7.523 9.828 1 98.5 98 ILE A O 1
ATOM 792 N N . TYR A 1 99 ? -6.914 5.492 8.906 1 98.75 99 TYR A N 1
ATOM 793 C CA . TYR A 1 99 ? -7.82 5.816 7.809 1 98.75 99 TYR A CA 1
ATOM 794 C C . TYR A 1 99 ? -8.992 4.848 7.77 1 98.75 99 TYR A C 1
ATOM 796 O O . TYR A 1 99 ? -8.82 3.639 7.938 1 98.75 99 TYR A O 1
ATOM 804 N N . ASN A 1 100 ? -10.125 5.348 7.574 1 98.69 100 ASN A N 1
ATOM 805 C CA . ASN A 1 100 ? -11.297 4.598 7.125 1 98.69 100 ASN A CA 1
ATOM 806 C C . ASN A 1 100 ? -11.812 5.105 5.781 1 98.69 100 ASN A C 1
ATOM 808 O O . ASN A 1 100 ? -12.148 6.285 5.648 1 98.69 100 ASN A O 1
ATOM 812 N N . ALA A 1 101 ? -11.82 4.273 4.816 1 98.81 101 ALA A N 1
ATOM 813 C CA . ALA A 1 101 ? -12.328 4.598 3.486 1 98.81 101 ALA A CA 1
ATOM 814 C C . ALA A 1 101 ? -13.641 3.877 3.209 1 98.81 101 ALA A C 1
ATOM 816 O O . ALA A 1 101 ? -13.695 2.645 3.221 1 98.81 101 ALA A O 1
ATOM 817 N N . MET A 1 102 ? -14.633 4.625 2.91 1 98.5 102 MET A N 1
ATOM 818 C CA . MET A 1 102 ? -15.969 4.07 2.705 1 98.5 102 MET A CA 1
ATOM 819 C C . MET A 1 102 ? -16.594 4.625 1.431 1 98.5 102 MET A C 1
ATOM 821 O O . MET A 1 102 ? -16.281 5.742 1.016 1 98.5 102 MET A O 1
ATOM 825 N N . ILE A 1 103 ? -17.484 3.861 0.849 1 98.75 103 ILE A N 1
ATOM 826 C CA . ILE A 1 103 ? -18.328 4.414 -0.206 1 98.75 103 ILE A CA 1
ATOM 827 C C . ILE A 1 103 ? -19.328 5.398 0.395 1 98.75 103 ILE A C 1
ATOM 829 O O . ILE A 1 103 ? -20.141 5.027 1.256 1 98.75 103 ILE A O 1
ATOM 833 N N . ARG A 1 104 ? -19.25 6.637 -0.043 1 98.19 104 ARG A N 1
ATOM 834 C CA . ARG A 1 104 ? -20 7.727 0.568 1 98.19 104 ARG A CA 1
ATOM 835 C C . ARG A 1 104 ? -21.5 7.41 0.585 1 98.19 104 ARG A C 1
ATOM 837 O O . ARG A 1 104 ? -22.172 7.645 1.589 1 98.19 104 ARG A O 1
ATOM 844 N N . GLU A 1 105 ? -22.016 6.805 -0.507 1 97.5 105 GLU A N 1
ATOM 845 C CA . GLU A 1 105 ? -23.453 6.621 -0.685 1 97.5 105 GLU A CA 1
ATOM 846 C C . GLU A 1 105 ? -23.969 5.465 0.164 1 97.5 105 GLU A C 1
ATOM 848 O O . GLU A 1 105 ? -25.125 5.477 0.605 1 97.5 105 GLU A O 1
ATOM 853 N N . THR A 1 106 ? -23.188 4.434 0.434 1 97.62 106 THR A N 1
ATOM 854 C CA . THR A 1 106 ? -23.688 3.211 1.053 1 97.62 106 THR A CA 1
ATOM 855 C C . THR A 1 106 ? -23.047 2.994 2.42 1 97.62 106 THR A C 1
ATOM 857 O O . THR A 1 106 ? -23.469 2.119 3.18 1 97.62 106 THR A O 1
ATOM 860 N N . ASP A 1 107 ? -21.969 3.713 2.707 1 96.19 107 ASP A N 1
ATOM 861 C CA . ASP A 1 107 ? -21.188 3.594 3.936 1 96.19 107 ASP A CA 1
ATOM 862 C C . ASP A 1 107 ? -20.469 2.246 4.004 1 96.19 107 ASP A C 1
ATOM 864 O O . ASP A 1 107 ? -19.984 1.853 5.062 1 96.19 107 ASP A O 1
ATOM 868 N N . LYS A 1 108 ? -20.469 1.553 2.891 1 97.81 108 LYS A N 1
ATOM 869 C CA . LYS A 1 108 ? -19.703 0.311 2.83 1 97.81 108 LYS A CA 1
ATOM 870 C C . LYS A 1 108 ? -18.203 0.584 2.898 1 97.81 108 LYS A C 1
ATOM 872 O O . LYS A 1 108 ? -17.672 1.372 2.111 1 97.81 108 LYS A O 1
ATOM 877 N N . GLU A 1 109 ? -17.547 -0.003 3.902 1 98.25 109 GLU A N 1
ATOM 878 C CA . GLU A 1 109 ? -16.109 0.23 4.055 1 98.25 109 GLU A CA 1
ATOM 879 C C . GLU A 1 109 ? -15.32 -0.499 2.975 1 98.25 109 GLU A C 1
ATOM 881 O O . GLU A 1 109 ? -15.445 -1.715 2.818 1 98.25 109 GLU A O 1
ATOM 886 N N . VAL A 1 110 ? -14.547 0.233 2.273 1 98.69 110 VAL A N 1
ATOM 887 C CA . VAL A 1 110 ? -13.719 -0.292 1.193 1 98.69 110 VAL A CA 1
ATOM 888 C C . VAL A 1 110 ? -12.383 -0.781 1.753 1 98.69 110 VAL A C 1
ATOM 890 O O . VAL A 1 110 ? -11.906 -1.86 1.392 1 98.69 110 VAL A O 1
ATOM 893 N N . ALA A 1 111 ? -11.828 -0.017 2.621 1 98.75 111 ALA A N 1
ATOM 894 C CA . ALA A 1 111 ? -10.539 -0.316 3.227 1 98.75 111 ALA A CA 1
ATOM 895 C C . ALA A 1 111 ? -10.344 0.461 4.527 1 98.75 111 ALA A C 1
ATOM 897 O O . ALA A 1 111 ? -10.992 1.489 4.742 1 98.75 111 ALA A O 1
ATOM 898 N N . ASN A 1 112 ? -9.492 -0.031 5.383 1 98.75 112 ASN A N 1
ATOM 899 C CA . ASN A 1 112 ? -8.945 0.716 6.508 1 98.75 112 ASN A CA 1
ATOM 900 C C . ASN A 1 112 ? -7.43 0.526 6.617 1 98.75 112 ASN A C 1
ATOM 902 O O . ASN A 1 112 ? -6.883 -0.438 6.082 1 98.75 112 ASN A O 1
ATOM 906 N N . ALA A 1 113 ? -6.793 1.498 7.246 1 98.69 113 ALA A N 1
ATOM 907 C CA . ALA A 1 113 ? -5.336 1.467 7.16 1 98.69 113 ALA A CA 1
ATOM 908 C C . ALA A 1 113 ? -4.703 2.285 8.281 1 98.69 113 ALA A C 1
ATOM 910 O O . ALA A 1 113 ? -5.375 3.105 8.914 1 98.69 113 ALA A O 1
ATOM 911 N N . ILE A 1 114 ? -3.451 2.031 8.547 1 98.38 114 ILE A N 1
ATOM 912 C CA . ILE A 1 114 ? -2.582 2.834 9.406 1 98.38 114 ILE A CA 1
ATOM 913 C C . ILE A 1 114 ? -1.288 3.16 8.664 1 98.38 114 ILE A C 1
ATOM 915 O O . ILE A 1 114 ? -0.639 2.268 8.109 1 98.38 114 ILE A O 1
ATOM 919 N N . THR A 1 115 ? -0.995 4.332 8.57 1 98.38 115 THR A N 1
ATOM 920 C CA . THR A 1 115 ? 0.304 4.77 8.062 1 98.38 115 THR A CA 1
ATOM 921 C C . THR A 1 115 ? 1.135 5.391 9.188 1 98.38 115 THR A C 1
ATOM 923 O O . THR A 1 115 ? 0.619 6.164 9.992 1 98.38 115 THR A O 1
ATOM 926 N N . THR A 1 116 ? 2.359 5.008 9.266 1 98.5 116 THR A N 1
ATOM 927 C CA . THR A 1 116 ? 3.299 5.691 10.148 1 98.5 116 THR A CA 1
ATOM 928 C C . THR A 1 116 ? 4.07 6.766 9.391 1 98.5 116 THR A C 1
ATOM 930 O O . THR A 1 116 ? 4.711 6.48 8.375 1 98.5 116 THR A O 1
ATOM 933 N N . ILE A 1 117 ? 3.982 7.934 9.867 1 98.5 117 ILE A N 1
ATOM 934 C CA . ILE A 1 117 ? 4.805 9 9.305 1 98.5 117 ILE A CA 1
ATOM 935 C C . ILE A 1 117 ? 5.855 9.43 10.328 1 98.5 117 ILE A C 1
ATOM 937 O O . ILE A 1 117 ? 5.559 9.578 11.516 1 98.5 117 ILE A O 1
ATOM 941 N N . THR A 1 118 ? 7.008 9.57 9.875 1 98.56 118 THR A N 1
ATOM 942 C CA . THR A 1 118 ? 8.156 9.961 10.688 1 98.56 118 THR A CA 1
ATOM 943 C C . THR A 1 118 ? 8.641 11.352 10.305 1 98.56 118 THR A C 1
ATOM 945 O O . THR A 1 118 ? 8.828 11.648 9.125 1 98.56 118 THR A O 1
ATOM 948 N N . PHE A 1 119 ? 8.805 12.188 11.242 1 98.81 119 PHE A N 1
ATOM 949 C CA . PHE A 1 119 ? 9.227 13.555 10.984 1 98.81 119 PHE A CA 1
ATOM 950 C C . PHE A 1 119 ? 10.734 13.625 10.734 1 98.81 119 PHE A C 1
ATOM 952 O O . PHE A 1 119 ? 11.508 12.938 11.398 1 98.81 119 PHE A O 1
ATOM 959 N N . TYR A 1 120 ? 11.086 14.477 9.828 1 98.44 120 TYR A N 1
ATOM 960 C CA . TYR A 1 120 ? 12.445 14.438 9.289 1 98.44 120 TYR A CA 1
ATOM 961 C C . TYR A 1 120 ? 12.953 15.844 8.992 1 98.44 120 TYR A C 1
ATOM 963 O O . TYR A 1 120 ? 12.227 16.656 8.422 1 98.44 120 TYR A O 1
ATOM 971 N N . ASP A 1 121 ? 14.148 16.156 9.43 1 98.12 121 ASP A N 1
ATOM 972 C CA . ASP A 1 121 ? 14.859 17.375 9.094 1 98.12 121 ASP A CA 1
ATOM 973 C C . ASP A 1 121 ? 15.719 17.203 7.848 1 98.12 121 ASP A C 1
ATOM 975 O O . ASP A 1 121 ? 16.828 16.656 7.922 1 98.12 121 ASP A O 1
ATOM 979 N N . PHE A 1 122 ? 15.297 17.688 6.793 1 95.44 122 PHE A N 1
ATOM 980 C CA . PHE A 1 122 ? 16 17.469 5.531 1 95.44 122 PHE A CA 1
ATOM 981 C C . PHE A 1 122 ? 17.266 18.312 5.469 1 95.44 122 PHE A C 1
ATOM 983 O O . PHE A 1 122 ? 18.188 18.016 4.695 1 95.44 122 PHE A O 1
ATOM 990 N N . THR A 1 123 ? 17.281 19.375 6.211 1 96 123 THR A N 1
ATOM 991 C CA . THR A 1 123 ? 18.484 20.188 6.289 1 96 123 THR A CA 1
ATOM 992 C C . THR A 1 123 ? 19.609 19.422 7.008 1 96 123 THR A C 1
ATOM 994 O O . THR A 1 123 ? 20.719 19.297 6.484 1 96 123 THR A O 1
ATOM 997 N N . GLU A 1 124 ? 19.234 18.859 8.102 1 97.44 124 GLU A N 1
ATOM 998 C CA . GLU A 1 124 ? 20.219 18.125 8.898 1 97.44 124 GLU A CA 1
ATOM 999 C C . GLU A 1 124 ? 20.25 16.641 8.523 1 97.44 124 GLU A C 1
ATOM 1001 O O . GLU A 1 124 ? 21.109 15.891 8.992 1 97.44 124 GLU A O 1
ATOM 1006 N N . GLN A 1 125 ? 19.344 16.281 7.746 1 96 125 GLN A N 1
ATOM 1007 C CA . GLN A 1 125 ? 19.234 14.906 7.246 1 96 125 GLN A CA 1
ATOM 1008 C C . GLN A 1 125 ? 19.141 13.906 8.398 1 96 125 GLN A C 1
ATOM 1010 O O . GLN A 1 125 ? 19.906 12.945 8.461 1 96 125 GLN A O 1
ATOM 1015 N N . LYS A 1 126 ? 18.203 14.117 9.195 1 97.94 126 LYS A N 1
ATOM 1016 C CA . LYS A 1 126 ? 17.984 13.227 10.336 1 97.94 126 LYS A CA 1
ATOM 1017 C C . LYS A 1 126 ? 16.531 13.227 10.766 1 97.94 126 LYS A C 1
ATOM 1019 O O . LYS A 1 126 ? 15.797 14.188 10.516 1 97.94 126 LYS A O 1
ATOM 1024 N N . VAL A 1 127 ? 16.156 12.164 11.508 1 98.25 127 VAL A N 1
ATOM 1025 C CA . VAL A 1 127 ? 14.836 12.086 12.125 1 98.25 127 VAL A CA 1
ATOM 1026 C C . VAL A 1 127 ? 14.734 13.086 13.273 1 98.25 127 VAL A C 1
ATOM 1028 O O . VAL A 1 127 ? 15.703 13.297 14.008 1 98.25 127 VAL A O 1
ATOM 1031 N N . THR A 1 128 ? 13.602 13.688 13.391 1 98.31 128 THR A N 1
ATOM 1032 C CA . THR A 1 128 ? 13.43 14.711 14.422 1 98.31 128 THR A CA 1
ATOM 1033 C C . THR A 1 128 ? 12.164 14.453 15.227 1 98.31 128 THR A C 1
ATOM 1035 O O . THR A 1 128 ? 11.297 13.68 14.805 1 98.31 128 THR A O 1
ATOM 1038 N N . ARG A 1 129 ? 12.039 15.156 16.297 1 98.38 129 ARG A N 1
ATOM 1039 C CA . ARG A 1 129 ? 10.844 15.062 17.125 1 98.38 129 ARG A CA 1
ATOM 1040 C C . ARG A 1 129 ? 9.633 15.641 16.406 1 98.38 129 ARG A C 1
ATOM 1042 O O . ARG A 1 129 ? 9.758 16.562 15.602 1 98.38 129 ARG A O 1
ATOM 1049 N N . VAL A 1 130 ? 8.477 15.07 16.797 1 98.62 130 VAL A N 1
ATOM 1050 C CA . VAL A 1 130 ? 7.234 15.648 16.281 1 98.62 130 VAL A CA 1
ATOM 1051 C C . VAL A 1 130 ? 7.113 17.109 16.719 1 98.62 130 VAL A C 1
ATOM 1053 O O . VAL A 1 130 ? 7.199 17.406 17.922 1 98.62 130 VAL A O 1
ATOM 1056 N N . PRO A 1 131 ? 6.895 18 15.766 1 98.31 131 PRO A N 1
ATOM 1057 C CA . PRO A 1 131 ? 6.828 19.406 16.141 1 98.31 131 PRO A CA 1
ATOM 1058 C C . PRO A 1 131 ? 5.637 19.719 17.047 1 98.31 131 PRO A C 1
ATOM 1060 O O . PRO A 1 131 ? 4.52 19.266 16.781 1 98.31 131 PRO A O 1
ATOM 1063 N N . LYS A 1 132 ? 5.812 20.594 17.984 1 97.31 132 LYS A N 1
ATOM 1064 C CA . LYS A 1 132 ? 4.77 20.953 18.953 1 97.31 132 LYS A CA 1
ATOM 1065 C C . LYS A 1 132 ? 3.604 21.656 18.25 1 97.31 132 LYS A C 1
ATOM 1067 O O . LYS A 1 132 ? 2.443 21.438 18.609 1 97.31 132 LYS A O 1
ATOM 1072 N N . GLY A 1 133 ? 3.949 22.484 17.328 1 97.62 133 GLY A N 1
ATOM 1073 C CA . GLY A 1 133 ? 2.904 23.188 16.594 1 97.62 133 GLY A CA 1
ATOM 1074 C C . GLY A 1 133 ? 1.956 22.25 15.867 1 97.62 133 GLY A C 1
ATOM 1075 O O . GLY A 1 133 ? 0.745 22.469 15.852 1 97.62 133 GLY A O 1
ATOM 1076 N N . PHE A 1 134 ? 2.508 21.188 15.32 1 98.25 134 PHE A N 1
ATOM 1077 C CA . PHE A 1 134 ? 1.677 20.203 14.648 1 98.25 134 PHE A CA 1
ATOM 1078 C C . PHE A 1 134 ? 0.774 19.484 15.648 1 98.25 134 PHE A C 1
ATOM 1080 O O . PHE A 1 134 ? -0.421 19.312 15.398 1 98.25 134 PHE A O 1
ATOM 1087 N N . LEU A 1 135 ? 1.352 19.078 16.75 1 97.81 135 LEU A N 1
ATOM 1088 C CA . LEU A 1 135 ? 0.579 18.406 17.797 1 97.81 135 LEU A CA 1
ATOM 1089 C C . LEU A 1 135 ? -0.596 19.281 18.234 1 97.81 135 LEU A C 1
ATOM 1091 O O . LEU A 1 135 ? -1.717 18.781 18.375 1 97.81 135 LEU A O 1
ATOM 1095 N N . THR A 1 136 ? -0.401 20.516 18.375 1 97.44 136 THR A N 1
ATOM 1096 C CA . THR A 1 136 ? -1.452 21.453 18.766 1 97.44 136 THR A CA 1
ATOM 1097 C C . THR A 1 136 ? -2.533 21.531 17.688 1 97.44 136 THR A C 1
ATOM 1099 O O . THR A 1 136 ? -3.727 21.547 18 1 97.44 136 THR A O 1
ATOM 1102 N N . SER A 1 137 ? -2.057 21.594 16.453 1 97.25 137 SER A N 1
ATOM 1103 C CA . SER A 1 137 ? -2.977 21.734 15.328 1 97.25 137 SER A CA 1
ATOM 1104 C C . SER A 1 137 ? -3.918 20.547 15.227 1 97.25 137 SER A C 1
ATOM 1106 O O . SER A 1 137 ? -5.023 20.672 14.695 1 97.25 137 SER A O 1
ATOM 1108 N N . VAL A 1 138 ? -3.477 19.391 15.773 1 96.31 138 VAL A N 1
ATOM 1109 C CA . VAL A 1 138 ? -4.309 18.188 15.656 1 96.31 138 VAL A CA 1
ATOM 1110 C C . VAL A 1 138 ? -4.992 17.906 17 1 96.31 138 VAL A C 1
ATOM 1112 O O . VAL A 1 138 ? -5.551 16.828 17.203 1 96.31 138 VAL A O 1
ATOM 1115 N N . GLY A 1 139 ? -4.855 18.797 17.844 1 94.5 139 GLY A N 1
ATOM 1116 C CA . GLY A 1 139 ? -5.629 18.766 19.078 1 94.5 139 GLY A CA 1
ATOM 1117 C C . GLY A 1 139 ? -4.898 18.094 20.234 1 94.5 139 GLY A C 1
ATOM 1118 O O . GLY A 1 139 ? -5.527 17.547 21.141 1 94.5 139 GLY A O 1
ATOM 1119 N N . LEU A 1 140 ? -3.691 17.938 20.188 1 92.75 140 LEU A N 1
ATOM 1120 C CA . LEU A 1 140 ? -2.877 17.344 21.25 1 92.75 140 LEU A CA 1
ATOM 1121 C C . LEU A 1 140 ? -2.004 18.406 21.922 1 92.75 140 LEU A C 1
ATOM 1123 O O . LEU A 1 140 ? -1.611 19.391 21.266 1 92.75 140 LEU A O 1
ATOM 1127 N N . MET B 1 1 ? 4.84 1.845 14.453 1 73.94 1 MET B N 1
ATOM 1128 C CA . MET B 1 1 ? 4.543 0.417 14.539 1 73.94 1 MET B CA 1
ATOM 1129 C C . MET B 1 1 ? 5.742 -0.415 14.094 1 73.94 1 MET B C 1
ATOM 1131 O O . MET B 1 1 ? 6.438 -0.044 13.148 1 73.94 1 MET B O 1
ATOM 1135 N N . ASN B 1 2 ? 6.238 -1.143 14.953 1 73.69 2 ASN B N 1
ATOM 1136 C CA . ASN B 1 2 ? 7.375 -1.979 14.57 1 73.69 2 ASN B CA 1
ATOM 1137 C C . ASN B 1 2 ? 6.918 -3.268 13.891 1 73.69 2 ASN B C 1
ATOM 1139 O O . ASN B 1 2 ? 6.465 -4.199 14.562 1 73.69 2 ASN B O 1
ATOM 1143 N N . ILE B 1 3 ? 6.867 -3.221 12.602 1 86.5 3 ILE B N 1
ATOM 1144 C CA . ILE B 1 3 ? 6.441 -4.395 11.844 1 86.5 3 ILE B CA 1
ATOM 1145 C C . ILE B 1 3 ? 7.66 -5.09 11.234 1 86.5 3 ILE B C 1
ATOM 1147 O O . ILE B 1 3 ? 8.422 -4.477 10.492 1 86.5 3 ILE B O 1
ATOM 1151 N N . LYS B 1 4 ? 7.797 -6.332 11.617 1 90.25 4 LYS B N 1
ATOM 1152 C CA . LYS B 1 4 ? 8.93 -7.102 11.109 1 90.25 4 LYS B CA 1
ATOM 1153 C C . LYS B 1 4 ? 8.523 -7.949 9.906 1 90.25 4 LYS B C 1
ATOM 1155 O O . LYS B 1 4 ? 7.574 -8.734 9.992 1 90.25 4 LYS B O 1
ATOM 1160 N N . VAL B 1 5 ? 9.141 -7.715 8.789 1 92.81 5 VAL B N 1
ATOM 1161 C CA . VAL B 1 5 ? 9.016 -8.531 7.586 1 92.81 5 VAL B CA 1
ATOM 1162 C C . VAL B 1 5 ? 10.273 -9.375 7.402 1 92.81 5 VAL B C 1
ATOM 1164 O O . VAL B 1 5 ? 11.383 -8.844 7.344 1 92.81 5 VAL B O 1
ATOM 1167 N N . PRO B 1 6 ? 10.102 -10.633 7.324 1 88.44 6 PRO B N 1
ATOM 1168 C CA . PRO B 1 6 ? 11.289 -11.477 7.184 1 88.44 6 PRO B CA 1
ATOM 1169 C C . PRO B 1 6 ? 12.031 -11.234 5.875 1 88.44 6 PRO B C 1
ATOM 1171 O O . PRO B 1 6 ? 11.414 -10.93 4.855 1 88.44 6 PRO B O 1
ATOM 1174 N N . PHE B 1 7 ? 13.312 -11.328 6.02 1 88.31 7 PHE B N 1
ATOM 1175 C CA . PHE B 1 7 ? 14.109 -11.312 4.801 1 88.31 7 PHE B CA 1
ATOM 1176 C C . PHE B 1 7 ? 14.094 -12.68 4.125 1 88.31 7 PHE B C 1
ATOM 1178 O O . PHE B 1 7 ? 14.312 -13.703 4.777 1 88.31 7 PHE B O 1
ATOM 1185 N N . ILE B 1 8 ? 13.906 -12.648 2.873 1 87.75 8 ILE B N 1
ATOM 1186 C CA . ILE B 1 8 ? 13.797 -13.891 2.121 1 87.75 8 ILE B CA 1
ATOM 1187 C C . ILE B 1 8 ? 15.188 -14.414 1.779 1 87.75 8 ILE B C 1
ATOM 1189 O O . ILE B 1 8 ? 15.938 -13.766 1.048 1 87.75 8 ILE B O 1
ATOM 1193 N N . GLU B 1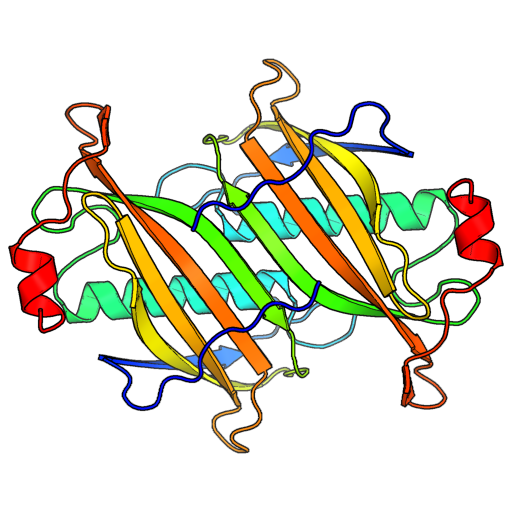 9 ? 15.5 -15.477 2.318 1 85.38 9 GLU B N 1
ATOM 1194 C CA . GLU B 1 9 ? 16.781 -16.094 1.994 1 85.38 9 GLU B CA 1
ATOM 1195 C C . GLU B 1 9 ? 16.719 -16.797 0.645 1 85.38 9 GLU B C 1
ATOM 1197 O O . GLU B 1 9 ? 17.625 -16.656 -0.177 1 85.38 9 GLU B O 1
ATOM 1202 N N . ASN B 1 10 ? 15.703 -17.547 0.493 1 88.69 10 ASN B N 1
ATOM 1203 C CA . ASN B 1 10 ? 15.492 -18.25 -0.769 1 88.69 10 ASN B CA 1
ATOM 1204 C C . ASN B 1 10 ? 14.172 -17.844 -1.417 1 88.69 10 ASN B C 1
ATOM 1206 O O . ASN B 1 10 ? 13.109 -18.359 -1.062 1 88.69 10 ASN B O 1
ATOM 1210 N N . SER B 1 11 ? 14.352 -17.031 -2.434 1 95.5 11 SER B N 1
ATOM 1211 C CA . SER B 1 11 ? 13.148 -16.547 -3.109 1 95.5 11 SER B CA 1
ATOM 1212 C C . SER B 1 11 ? 12.625 -17.578 -4.102 1 95.5 11 SER B C 1
ATOM 1214 O O . SER B 1 11 ? 13.406 -18.312 -4.723 1 95.5 11 SER B O 1
ATOM 1216 N N . ILE B 1 12 ? 11.367 -17.656 -4.281 1 97.31 12 ILE B N 1
ATOM 1217 C CA . ILE B 1 12 ? 10.766 -18.578 -5.238 1 97.31 12 ILE B CA 1
ATOM 1218 C C . ILE B 1 12 ? 10.641 -17.906 -6.602 1 97.31 12 ILE B C 1
ATOM 1220 O O . ILE B 1 12 ? 10.406 -18.562 -7.613 1 97.31 12 ILE B O 1
ATOM 1224 N N . PHE B 1 13 ? 10.719 -16.625 -6.645 1 98.5 13 PHE B N 1
ATOM 1225 C CA . PHE B 1 13 ? 10.648 -15.852 -7.875 1 98.5 13 PHE B CA 1
ATOM 1226 C C . PHE B 1 13 ? 11.312 -14.492 -7.691 1 98.5 13 PHE B C 1
ATOM 1228 O O . PHE B 1 13 ? 11.336 -13.953 -6.582 1 98.5 13 PHE B O 1
ATOM 1235 N N . SER B 1 14 ? 11.898 -13.922 -8.688 1 98.56 14 SER B N 1
ATOM 1236 C CA . SER B 1 14 ? 12.406 -12.547 -8.664 1 98.56 14 SER B CA 1
ATOM 1237 C C . SER B 1 14 ? 12.266 -11.883 -10.031 1 98.56 14 SER B C 1
ATOM 1239 O O . SER B 1 14 ? 12.195 -12.57 -11.055 1 98.56 14 SER B O 1
ATOM 1241 N N . THR B 1 15 ? 12.18 -10.672 -10.062 1 98.81 15 THR B N 1
ATOM 1242 C CA . THR B 1 15 ? 12.102 -9.883 -11.289 1 98.81 15 THR B CA 1
ATOM 1243 C C . THR B 1 15 ? 12.688 -8.492 -11.078 1 98.81 15 THR B C 1
ATOM 1245 O O . THR B 1 15 ? 12.93 -8.078 -9.938 1 98.81 15 THR B O 1
ATOM 1248 N N . VAL B 1 16 ? 12.938 -7.828 -12.133 1 98.88 16 VAL B N 1
ATOM 1249 C CA . VAL B 1 16 ? 13.469 -6.469 -12.078 1 98.88 16 VAL B CA 1
ATOM 1250 C C . VAL B 1 16 ? 12.508 -5.512 -12.773 1 98.88 16 VAL B C 1
ATOM 1252 O O . VAL B 1 16 ? 12.016 -5.793 -13.867 1 98.88 16 VAL B O 1
ATOM 1255 N N . ILE B 1 17 ? 12.211 -4.457 -12.102 1 98.88 17 ILE B N 1
ATOM 1256 C CA . ILE B 1 17 ? 11.352 -3.414 -12.641 1 98.88 17 ILE B CA 1
ATOM 1257 C C . ILE B 1 17 ? 12.078 -2.074 -12.617 1 98.88 17 ILE B C 1
ATOM 1259 O O . ILE B 1 17 ? 12.57 -1.648 -11.562 1 98.88 17 ILE B O 1
ATOM 1263 N N . GLU B 1 18 ? 12.141 -1.414 -13.711 1 98.81 18 GLU B N 1
ATOM 1264 C CA . GLU B 1 18 ? 12.797 -0.115 -13.789 1 98.81 18 GLU B CA 1
ATOM 1265 C C . GLU B 1 18 ? 11.844 1.015 -13.414 1 98.81 18 GLU B C 1
ATOM 1267 O O . GLU B 1 18 ? 10.695 1.034 -13.859 1 98.81 18 GLU B O 1
ATOM 1272 N N . VAL B 1 19 ? 12.375 1.95 -12.617 1 98.88 19 VAL B N 1
ATOM 1273 C CA . VAL B 1 19 ? 11.586 3.104 -12.195 1 98.88 19 VAL B CA 1
ATOM 1274 C C . VAL B 1 19 ? 11.422 4.07 -13.367 1 98.88 19 VAL B C 1
ATOM 1276 O O . VAL B 1 19 ? 12.406 4.484 -13.984 1 98.88 19 VAL B O 1
ATOM 1279 N N . ARG B 1 20 ? 10.203 4.426 -13.656 1 98.69 20 ARG B N 1
ATOM 1280 C CA . ARG B 1 20 ? 9.867 5.371 -14.719 1 98.69 20 ARG B CA 1
ATOM 1281 C C . ARG B 1 20 ? 9.477 6.73 -14.141 1 98.69 20 ARG B C 1
ATOM 1283 O O . ARG B 1 20 ? 9.281 6.863 -12.938 1 98.69 20 ARG B O 1
ATOM 1290 N N . ILE B 1 21 ? 9.359 7.746 -14.977 1 98.19 21 ILE B N 1
ATOM 1291 C CA . ILE B 1 21 ? 9.062 9.102 -14.539 1 98.19 21 ILE B CA 1
ATOM 1292 C C . ILE B 1 21 ? 7.684 9.141 -13.875 1 98.19 21 ILE B C 1
ATOM 1294 O O . ILE B 1 21 ? 7.473 9.883 -12.914 1 98.19 21 ILE B O 1
ATOM 1298 N N . GLY B 1 22 ? 6.703 8.375 -14.336 1 97.56 22 GLY B N 1
ATOM 1299 C CA . GLY B 1 22 ? 5.359 8.336 -13.781 1 97.56 22 GLY B CA 1
ATOM 1300 C C . GLY B 1 22 ? 5.301 7.711 -12.406 1 97.56 22 GLY B C 1
ATOM 1301 O O . GLY B 1 22 ? 4.289 7.828 -11.703 1 97.56 22 GLY B O 1
ATOM 1302 N N . ASP B 1 23 ? 6.41 7.039 -11.969 1 98.5 23 ASP B N 1
ATOM 1303 C CA . ASP B 1 23 ? 6.492 6.398 -10.656 1 98.5 23 ASP B CA 1
ATOM 1304 C C . ASP B 1 23 ? 7.008 7.367 -9.602 1 98.5 23 ASP B C 1
ATOM 1306 O O . ASP B 1 23 ? 7.023 7.047 -8.406 1 98.5 23 ASP B O 1
ATOM 1310 N N . ILE B 1 24 ? 7.531 8.578 -10.078 1 98.44 24 ILE B N 1
ATOM 1311 C CA . ILE B 1 24 ? 8.188 9.547 -9.211 1 98.44 24 ILE B CA 1
ATOM 1312 C C . ILE B 1 24 ? 7.145 10.5 -8.617 1 98.44 24 ILE B C 1
ATOM 1314 O O . ILE B 1 24 ? 6.242 10.961 -9.32 1 98.44 24 ILE B O 1
ATOM 1318 N N . ASN B 1 25 ? 7.258 10.711 -7.277 1 96.5 25 ASN B N 1
ATOM 1319 C CA . ASN B 1 25 ? 6.312 11.617 -6.637 1 96.5 25 ASN B CA 1
ATOM 1320 C C . ASN B 1 25 ? 6.887 13.023 -6.5 1 96.5 25 ASN B C 1
ATOM 1322 O O . ASN B 1 25 ? 7.953 13.32 -7.043 1 96.5 25 ASN B O 1
ATOM 1326 N N . TYR B 1 26 ? 6.129 13.93 -5.898 1 94.44 26 TYR B N 1
ATOM 1327 C CA . TYR B 1 26 ? 6.492 15.328 -5.758 1 94.44 26 TYR B CA 1
ATOM 1328 C C . TYR B 1 26 ? 7.773 15.484 -4.945 1 94.44 26 TYR B C 1
ATOM 1330 O O . TYR B 1 26 ? 8.406 16.547 -4.969 1 94.44 26 TYR B O 1
ATOM 1338 N N . GLY B 1 27 ? 8.164 14.477 -4.172 1 94.19 27 GLY B N 1
ATOM 1339 C CA . GLY B 1 27 ? 9.414 14.477 -3.434 1 94.19 27 GLY B CA 1
ATOM 1340 C C . GLY B 1 27 ? 10.617 14.094 -4.285 1 94.19 27 GLY B C 1
ATOM 1341 O O . GLY B 1 27 ? 11.727 13.945 -3.77 1 94.19 27 GLY B O 1
ATOM 1342 N N . ASN B 1 28 ? 10.328 13.836 -5.535 1 96.62 28 ASN B N 1
ATOM 1343 C CA . ASN B 1 28 ? 11.344 13.516 -6.531 1 96.62 28 ASN B CA 1
ATOM 1344 C C . ASN B 1 28 ? 11.977 12.156 -6.273 1 96.62 28 ASN B C 1
ATOM 1346 O O . ASN B 1 28 ? 13.188 11.984 -6.441 1 96.62 28 ASN B O 1
ATOM 1350 N N . HIS B 1 29 ? 11.281 11.266 -5.852 1 98.19 29 HIS B N 1
ATOM 1351 C CA . HIS B 1 29 ? 11.688 9.875 -5.688 1 98.19 29 HIS B CA 1
ATOM 1352 C C . HIS B 1 29 ? 10.516 8.93 -5.902 1 98.19 29 HIS B C 1
ATOM 1354 O O . HIS B 1 29 ? 9.383 9.375 -6.113 1 98.19 29 HIS B O 1
ATOM 1360 N N . LEU B 1 30 ? 10.797 7.613 -5.941 1 98.69 30 LEU B N 1
ATOM 1361 C CA . LEU B 1 30 ? 9.75 6.613 -6.117 1 98.69 30 LEU B CA 1
ATOM 1362 C C . LEU B 1 30 ? 8.648 6.785 -5.078 1 98.69 30 LEU B C 1
ATOM 1364 O O . LEU B 1 30 ? 8.922 6.801 -3.875 1 98.69 30 LEU B O 1
ATOM 1368 N N . GLY B 1 31 ? 7.449 6.949 -5.531 1 98.56 31 GLY B N 1
ATOM 1369 C CA . GLY B 1 31 ? 6.328 7.109 -4.617 1 98.56 31 GLY B CA 1
ATOM 1370 C C . GLY B 1 31 ? 6.016 5.848 -3.832 1 98.56 31 GLY B C 1
ATOM 1371 O O . GLY B 1 31 ? 6.172 4.738 -4.344 1 98.56 31 GLY B O 1
ATOM 1372 N N . HIS B 1 32 ? 5.508 6.117 -2.57 1 98.62 32 HIS B N 1
ATOM 1373 C CA . HIS B 1 32 ? 5.195 4.945 -1.761 1 98.62 32 HIS B CA 1
ATOM 1374 C C . HIS B 1 32 ? 4.047 4.148 -2.369 1 98.62 32 HIS B C 1
ATOM 1376 O O . HIS B 1 32 ? 3.971 2.93 -2.195 1 98.62 32 HIS B O 1
ATOM 1382 N N . ASP B 1 33 ? 3.066 4.797 -3.012 1 98.5 33 ASP B N 1
ATOM 1383 C CA . ASP B 1 33 ? 2.012 4.07 -3.707 1 98.5 33 ASP B CA 1
ATOM 1384 C C . ASP B 1 33 ? 2.564 3.328 -4.922 1 98.5 33 ASP B C 1
ATOM 1386 O O . ASP B 1 33 ? 2.109 2.229 -5.246 1 98.5 33 ASP B O 1
ATOM 1390 N N . SER B 1 34 ? 3.553 3.877 -5.613 1 98.75 34 SER B N 1
ATOM 1391 C CA . SER B 1 34 ? 4.191 3.215 -6.742 1 98.75 34 SER B CA 1
ATOM 1392 C C . SER B 1 34 ? 4.902 1.938 -6.305 1 98.75 34 SER B C 1
ATOM 1394 O O . SER B 1 34 ? 4.961 0.964 -7.059 1 98.75 34 SER B O 1
ATOM 1396 N N . VAL B 1 35 ? 5.457 1.938 -5.117 1 98.94 35 VAL B N 1
ATOM 1397 C CA . VAL B 1 35 ? 6.066 0.723 -4.586 1 98.94 35 VAL B CA 1
ATOM 1398 C C . VAL B 1 35 ? 5.035 -0.403 -4.555 1 98.94 35 VAL B C 1
ATOM 1400 O O . VAL B 1 35 ? 5.336 -1.539 -4.93 1 98.94 35 VAL B O 1
ATOM 1403 N N . VAL B 1 36 ? 3.82 -0.102 -4.141 1 98.88 36 VAL B N 1
ATOM 1404 C CA . VAL B 1 36 ? 2.752 -1.095 -4.094 1 98.88 36 VAL B CA 1
ATOM 1405 C C . VAL B 1 36 ? 2.469 -1.614 -5.504 1 98.88 36 VAL B C 1
ATOM 1407 O O . VAL B 1 36 ? 2.279 -2.816 -5.699 1 98.88 36 VAL B O 1
ATOM 1410 N N . SER B 1 37 ? 2.469 -0.716 -6.465 1 98.69 37 SER B N 1
ATOM 1411 C CA . SER B 1 37 ? 2.27 -1.109 -7.855 1 98.69 37 SER B CA 1
ATOM 1412 C C . SER B 1 37 ? 3.381 -2.039 -8.328 1 98.69 37 SER B C 1
ATOM 1414 O O . SER B 1 37 ? 3.133 -2.963 -9.109 1 98.69 37 SER B O 1
ATOM 1416 N N . PHE B 1 38 ? 4.59 -1.795 -7.875 1 98.94 38 PHE B N 1
ATOM 1417 C CA . PHE B 1 38 ? 5.711 -2.656 -8.227 1 98.94 38 PHE B CA 1
ATOM 1418 C C . PHE B 1 38 ? 5.512 -4.059 -7.664 1 98.94 38 PHE B C 1
ATOM 1420 O O . PHE B 1 38 ? 5.754 -5.051 -8.359 1 98.94 38 PHE B O 1
ATOM 1427 N N . LEU B 1 39 ? 5.102 -4.145 -6.406 1 98.88 39 LEU B N 1
ATOM 1428 C CA . LEU B 1 39 ? 4.836 -5.441 -5.801 1 98.88 39 LEU B CA 1
ATOM 1429 C C . LEU B 1 39 ? 3.732 -6.176 -6.555 1 98.88 39 LEU B C 1
ATOM 1431 O O . LEU B 1 39 ? 3.818 -7.391 -6.762 1 98.88 39 LEU B O 1
ATOM 1435 N N . HIS B 1 40 ? 2.727 -5.441 -6.918 1 98.81 40 HIS B N 1
ATOM 1436 C CA . HIS B 1 40 ? 1.643 -5.996 -7.719 1 98.81 40 HIS B CA 1
ATOM 1437 C C . HIS B 1 40 ? 2.164 -6.555 -9.039 1 98.81 40 HIS B C 1
ATOM 1439 O O . HIS B 1 40 ? 1.874 -7.699 -9.391 1 98.81 40 HIS B O 1
ATOM 1445 N N . GLU B 1 41 ? 2.926 -5.762 -9.734 1 98.75 41 GLU B N 1
ATOM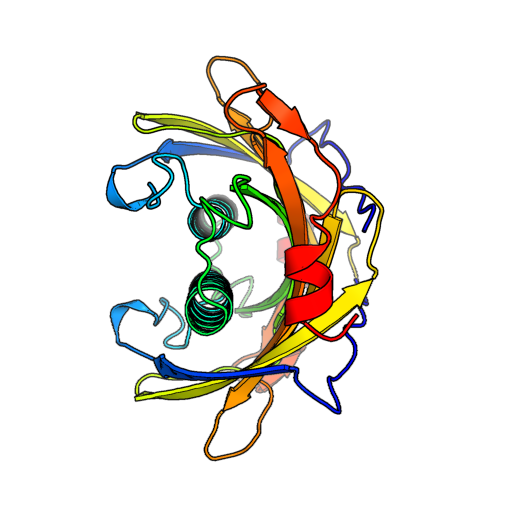 1446 C CA . GLU B 1 41 ? 3.514 -6.191 -11 1 98.75 41 GLU B CA 1
ATOM 1447 C C . GLU B 1 41 ? 4.352 -7.453 -10.82 1 98.75 41 GLU B C 1
ATOM 1449 O O . GLU B 1 41 ? 4.254 -8.391 -11.609 1 98.75 41 GLU B O 1
ATOM 1454 N N . ALA B 1 42 ? 5.145 -7.477 -9.773 1 98.88 42 ALA B N 1
ATOM 1455 C CA . ALA B 1 42 ? 5.961 -8.656 -9.492 1 98.88 42 ALA B CA 1
ATOM 1456 C C . ALA B 1 42 ? 5.086 -9.883 -9.266 1 98.88 42 ALA B C 1
ATOM 1458 O O . ALA B 1 42 ? 5.406 -10.977 -9.742 1 98.88 42 ALA B O 1
ATOM 1459 N N . ARG B 1 43 ? 4.004 -9.695 -8.523 1 98.75 43 ARG B N 1
ATOM 1460 C CA . ARG B 1 43 ? 3.086 -10.797 -8.266 1 98.75 43 ARG B CA 1
ATOM 1461 C C . ARG B 1 43 ? 2.484 -11.328 -9.562 1 98.75 43 ARG B C 1
ATOM 1463 O O . ARG B 1 43 ? 2.379 -12.539 -9.758 1 98.75 43 ARG B O 1
ATOM 1470 N N . VAL B 1 44 ? 2.076 -10.398 -10.453 1 98.69 44 VAL B N 1
ATOM 1471 C CA . VAL B 1 44 ? 1.485 -10.781 -11.734 1 98.69 44 VAL B CA 1
ATOM 1472 C C . VAL B 1 44 ? 2.5 -11.57 -12.555 1 98.69 44 VAL B C 1
ATOM 1474 O O . VAL B 1 44 ? 2.17 -12.617 -13.125 1 98.69 44 VAL B O 1
ATOM 1477 N N . ARG B 1 45 ? 3.703 -11.125 -12.594 1 98.88 45 ARG B N 1
ATOM 1478 C CA . ARG B 1 45 ? 4.758 -11.812 -13.328 1 98.88 45 ARG B CA 1
ATOM 1479 C C . ARG B 1 45 ? 5.039 -13.188 -12.719 1 98.88 45 ARG B C 1
ATOM 1481 O O . ARG B 1 45 ? 5.27 -14.156 -13.445 1 98.88 45 ARG B O 1
ATOM 1488 N N . PHE B 1 46 ? 5.027 -13.234 -11.438 1 98.88 46 PHE B N 1
ATOM 1489 C CA . PHE B 1 46 ? 5.223 -14.484 -10.703 1 98.88 46 PHE B CA 1
ATOM 1490 C C . PHE B 1 46 ? 4.16 -15.508 -11.094 1 98.88 46 PHE B C 1
ATOM 1492 O O . PHE B 1 46 ? 4.484 -16.625 -11.469 1 98.88 46 PHE B O 1
ATOM 1499 N N . LEU B 1 47 ? 2.932 -15.117 -11.062 1 98.75 47 LEU B N 1
ATOM 1500 C CA . LEU B 1 47 ? 1.825 -16 -11.398 1 98.75 47 LEU B CA 1
ATOM 1501 C C . LEU B 1 47 ? 1.888 -16.422 -12.867 1 98.75 47 LEU B C 1
ATOM 1503 O O . LEU B 1 47 ? 1.643 -17.578 -13.203 1 98.75 47 LEU B O 1
ATOM 1507 N N . LYS B 1 48 ? 2.213 -15.477 -13.711 1 98.62 48 LYS B N 1
ATOM 1508 C CA . LYS B 1 48 ? 2.332 -15.773 -15.133 1 98.62 48 LYS B CA 1
ATOM 1509 C C . LYS B 1 48 ? 3.387 -16.844 -15.383 1 98.62 48 LYS B C 1
ATOM 1511 O O . LYS B 1 48 ? 3.176 -17.75 -16.188 1 98.62 48 LYS B O 1
ATOM 1516 N N . LYS B 1 49 ? 4.512 -16.75 -14.703 1 98.5 49 LYS B N 1
ATOM 1517 C CA . LYS B 1 49 ? 5.586 -17.734 -14.828 1 98.5 49 LYS B CA 1
ATOM 1518 C C . LYS B 1 49 ? 5.082 -19.141 -14.5 1 98.5 49 LYS B C 1
ATOM 1520 O O . LYS B 1 49 ? 5.535 -20.109 -15.094 1 98.5 49 LYS B O 1
ATOM 1525 N N . LEU B 1 50 ? 4.172 -19.25 -13.617 1 98.19 50 LEU B N 1
ATOM 1526 C CA . LEU B 1 50 ? 3.623 -20.531 -13.188 1 98.19 50 LEU B CA 1
ATOM 1527 C C . LEU B 1 50 ? 2.479 -20.969 -14.094 1 98.19 50 LEU B C 1
ATOM 1529 O O . LEU B 1 50 ? 1.89 -22.031 -13.883 1 98.19 50 LEU B O 1
ATOM 1533 N N . GLY B 1 51 ? 2.113 -20.109 -15.039 1 98.12 51 GLY B N 1
ATOM 1534 C CA . GLY B 1 51 ? 1.021 -20.422 -15.945 1 98.12 51 GLY B CA 1
ATOM 1535 C C . GLY B 1 51 ? -0.332 -19.969 -15.43 1 98.12 51 GLY B C 1
ATOM 1536 O O . GLY B 1 51 ? -1.37 -20.469 -15.875 1 98.12 51 GLY B O 1
ATOM 1537 N N . TYR B 1 52 ? -0.328 -19.109 -14.445 1 98.56 52 TYR B N 1
ATOM 1538 C CA . TYR B 1 52 ? -1.553 -18.609 -13.828 1 98.56 52 TYR B CA 1
ATOM 1539 C C . TYR B 1 52 ? -1.735 -17.125 -14.086 1 98.56 52 TYR B C 1
ATOM 1541 O O . TYR B 1 52 ? -0.901 -16.5 -14.75 1 98.56 52 TYR B O 1
ATOM 1549 N N . SER B 1 53 ? -2.863 -16.609 -13.703 1 98.12 53 SER B N 1
ATOM 1550 C CA . SER B 1 53 ? -3.182 -15.188 -13.562 1 98.12 53 SER B CA 1
ATOM 1551 C C . SER B 1 53 ? -3.914 -14.914 -12.25 1 98.12 53 SER B C 1
ATOM 1553 O O . SER B 1 53 ? -4.348 -15.844 -11.57 1 98.12 53 SER B O 1
ATOM 1555 N N . GLU B 1 54 ? -4.039 -13.656 -11.906 1 97.81 54 GLU B N 1
ATOM 1556 C CA . GLU B 1 54 ? -4.738 -13.336 -10.664 1 97.81 54 GLU B CA 1
ATOM 1557 C C . GLU B 1 54 ? -6.223 -13.68 -10.758 1 97.81 54 GLU B C 1
ATOM 1559 O O . GLU B 1 54 ? -6.891 -13.859 -9.742 1 97.81 54 GLU B O 1
ATOM 1564 N N . LEU B 1 55 ? -6.738 -13.828 -11.961 1 96.75 55 LEU B N 1
ATOM 1565 C CA . LEU B 1 55 ? -8.148 -14.125 -12.18 1 96.75 55 LEU B CA 1
ATOM 1566 C C . LEU B 1 55 ? -8.367 -15.625 -12.352 1 96.75 55 LEU B C 1
ATOM 1568 O O . LEU B 1 55 ? -9.508 -16.109 -12.297 1 96.75 55 LEU B O 1
ATOM 1572 N N . ASP B 1 56 ? -7.219 -16.359 -12.539 1 97.94 56 ASP B N 1
ATOM 1573 C CA . ASP B 1 56 ? -7.379 -17.797 -12.789 1 97.94 56 ASP B CA 1
ATOM 1574 C C . ASP B 1 56 ? -6.184 -18.578 -12.258 1 97.94 56 ASP B C 1
ATOM 1576 O O . ASP B 1 56 ? -5.168 -18.719 -12.945 1 97.94 56 ASP B O 1
ATOM 1580 N N . ILE B 1 57 ? -6.289 -19.141 -11.164 1 98.44 57 ILE B N 1
ATOM 1581 C CA . ILE B 1 57 ? -5.398 -20.109 -10.555 1 98.44 57 ILE B CA 1
ATOM 1582 C C . ILE B 1 57 ? -6.148 -21.422 -10.312 1 98.44 57 ILE B C 1
ATOM 1584 O O . ILE B 1 57 ? -6.832 -21.562 -9.297 1 98.44 57 ILE B O 1
ATOM 1588 N N . GLU B 1 58 ? -6.012 -22.297 -11.25 1 97.69 58 GLU B N 1
ATOM 1589 C CA . GLU B 1 58 ? -6.727 -23.578 -11.203 1 97.69 58 GLU B CA 1
ATOM 1590 C C . GLU B 1 58 ? -8.234 -23.359 -11.172 1 97.69 58 GLU B C 1
ATOM 1592 O O . GLU B 1 58 ? -8.945 -24 -10.398 1 97.69 58 GLU B O 1
ATOM 1597 N N . GLY B 1 59 ? -8.641 -22.359 -11.836 1 97.5 59 GLY B N 1
ATOM 1598 C CA . GLY B 1 59 ? -10.062 -22.109 -11.969 1 97.5 59 GLY B CA 1
ATOM 1599 C C . GLY B 1 59 ? -10.578 -21.078 -10.977 1 97.5 59 GLY B C 1
ATOM 1600 O O . GLY B 1 59 ? -11.75 -20.688 -11.031 1 97.5 59 GLY B O 1
ATOM 1601 N N . TYR B 1 60 ? -9.75 -20.609 -10.109 1 98.31 60 TYR B N 1
ATOM 1602 C CA . TYR B 1 60 ? -10.148 -19.641 -9.094 1 98.31 60 TYR B CA 1
ATOM 1603 C C . TYR B 1 60 ? -9.336 -18.359 -9.203 1 98.31 60 TYR B C 1
ATOM 1605 O O . TYR B 1 60 ? -8.25 -18.359 -9.781 1 98.31 60 TYR B O 1
ATOM 1613 N N . GLY B 1 61 ? -9.93 -17.281 -8.695 1 98.06 61 GLY B N 1
ATOM 1614 C CA . GLY B 1 61 ? -9.203 -16.016 -8.602 1 98.06 61 GLY B CA 1
ATOM 1615 C C . GLY B 1 61 ? -8.664 -15.742 -7.215 1 98.06 61 GLY B C 1
ATOM 1616 O O . GLY B 1 61 ? -8.727 -16.609 -6.332 1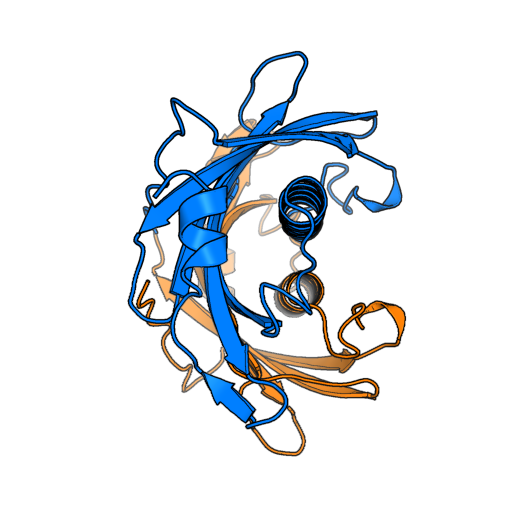 98.06 61 GLY B O 1
ATOM 1617 N N . ILE B 1 62 ? -8.055 -14.602 -7.09 1 98.38 62 ILE B N 1
ATOM 1618 C CA . ILE B 1 62 ? -7.57 -14.211 -5.77 1 98.38 62 ILE B CA 1
ATOM 1619 C C . ILE B 1 62 ? -8.055 -12.797 -5.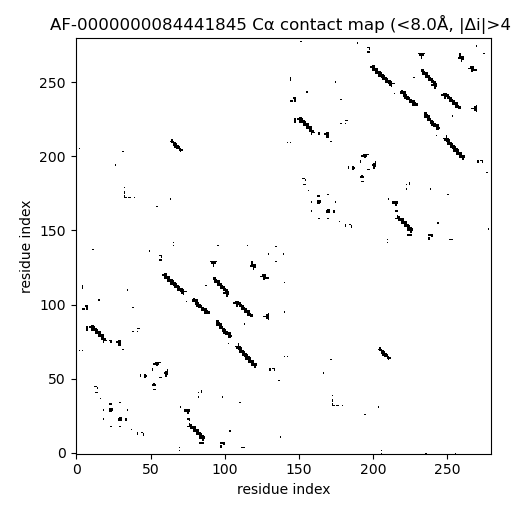441 1 98.38 62 ILE B C 1
ATOM 1621 O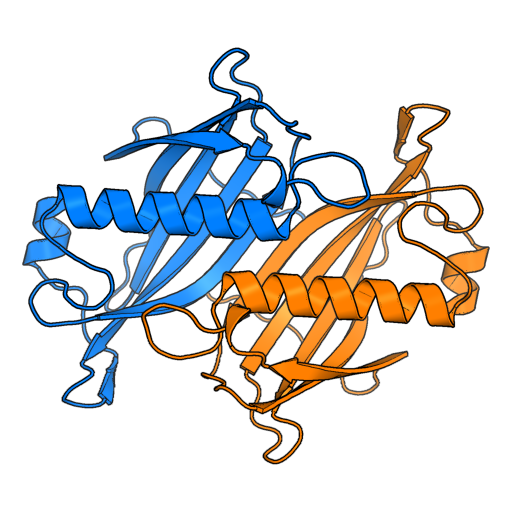 O . ILE B 1 62 ? -8.359 -12.016 -6.344 1 98.38 62 ILE B O 1
ATOM 1625 N N . LEU B 1 63 ? -8.125 -12.492 -4.16 1 97.81 63 LEU B N 1
ATOM 1626 C CA . LEU B 1 63 ? -8.344 -11.172 -3.572 1 97.81 63 LEU B CA 1
ATOM 1627 C C . LEU B 1 63 ? -7.141 -10.75 -2.732 1 97.81 63 LEU B C 1
ATOM 1629 O O . LEU B 1 63 ? -6.578 -11.555 -1.989 1 97.81 63 LEU B O 1
ATOM 1633 N N . VAL B 1 64 ? -6.703 -9.547 -2.961 1 98.31 64 VAL B N 1
ATOM 1634 C CA . VAL B 1 64 ? -5.773 -8.977 -1.995 1 98.31 64 VAL B CA 1
ATOM 1635 C C . VAL B 1 64 ? -6.535 -8.5 -0.762 1 98.31 64 VAL B C 1
ATOM 1637 O O . VAL B 1 64 ? -7.336 -7.562 -0.844 1 98.31 64 VAL B O 1
ATOM 1640 N N . THR B 1 65 ? -6.246 -9.062 0.377 1 98.38 65 THR B N 1
ATOM 1641 C CA . THR B 1 65 ? -7.062 -8.773 1.549 1 98.38 65 THR B CA 1
ATOM 1642 C C . THR B 1 65 ? -6.281 -7.945 2.564 1 98.38 65 THR B C 1
ATOM 1644 O O . THR B 1 65 ? -6.871 -7.25 3.395 1 98.38 65 THR B O 1
ATOM 1647 N N . ASN B 1 66 ? -4.953 -8.078 2.508 1 98 66 ASN B N 1
ATOM 1648 C CA . ASN B 1 66 ? -4.102 -7.332 3.428 1 98 66 ASN B CA 1
ATOM 1649 C C . ASN B 1 66 ? -2.748 -7.008 2.801 1 98 66 ASN B C 1
ATOM 1651 O O . ASN B 1 66 ? -2.248 -7.762 1.966 1 98 66 ASN B O 1
ATOM 1655 N N . LEU B 1 67 ? -2.23 -5.914 3.27 1 98.31 67 LEU B N 1
ATOM 1656 C CA . LEU B 1 67 ? -0.886 -5.508 2.877 1 98.31 67 LEU B CA 1
ATOM 1657 C C . LEU B 1 67 ? -0.169 -4.816 4.031 1 98.31 67 LEU B C 1
ATOM 1659 O O . LEU B 1 67 ? -0.732 -3.926 4.672 1 98.31 67 LEU B O 1
ATOM 1663 N N . ILE B 1 68 ? 1 -5.234 4.328 1 98.31 68 ILE B N 1
ATOM 1664 C CA . ILE B 1 68 ? 1.935 -4.578 5.234 1 98.31 68 ILE B CA 1
ATOM 1665 C C . ILE B 1 68 ? 3.213 -4.215 4.484 1 98.31 68 ILE B C 1
ATOM 1667 O O . ILE B 1 68 ? 3.791 -5.051 3.785 1 98.31 68 ILE B O 1
ATOM 1671 N N . ILE B 1 69 ? 3.648 -3.027 4.645 1 98.38 69 ILE B N 1
ATOM 1672 C CA . ILE B 1 69 ? 4.867 -2.633 3.949 1 98.38 69 ILE B CA 1
ATOM 1673 C C . ILE B 1 69 ? 5.707 -1.733 4.855 1 98.38 69 ILE B C 1
ATOM 1675 O O . ILE B 1 69 ? 5.172 -0.862 5.543 1 98.38 69 ILE B O 1
ATOM 1679 N N . ASN B 1 70 ? 6.969 -1.992 4.891 1 98.62 70 ASN B N 1
ATOM 1680 C CA . ASN B 1 70 ? 7.977 -1.077 5.422 1 98.62 70 ASN B CA 1
ATOM 1681 C C . ASN B 1 70 ? 8.734 -0.365 4.305 1 98.62 70 ASN B C 1
ATOM 1683 O O . ASN B 1 70 ? 9.281 -1.011 3.41 1 98.62 70 ASN B O 1
ATOM 1687 N N . TYR B 1 71 ? 8.664 0.895 4.34 1 98.56 71 TYR B N 1
ATOM 1688 C CA . TYR B 1 71 ? 9.469 1.704 3.434 1 98.56 71 TYR B CA 1
ATOM 1689 C C . TYR B 1 71 ? 10.805 2.07 4.074 1 98.56 71 TYR B C 1
ATOM 1691 O O . TYR B 1 71 ? 10.844 2.744 5.105 1 98.56 71 TYR B O 1
ATOM 1699 N N . LEU B 1 72 ? 11.867 1.721 3.438 1 98.06 72 LEU B N 1
ATOM 1700 C CA . LEU B 1 72 ? 13.148 1.717 4.137 1 98.06 72 LEU B CA 1
ATOM 1701 C C . LEU B 1 72 ? 14.102 2.748 3.535 1 98.06 72 LEU B C 1
ATOM 1703 O O . LEU B 1 72 ? 14.797 3.459 4.266 1 98.06 72 LEU B O 1
ATOM 1707 N N . ASN B 1 73 ? 14.188 2.768 2.221 1 98 73 ASN B N 1
ATOM 1708 C CA . ASN B 1 73 ? 15.055 3.711 1.527 1 98 73 ASN B CA 1
ATOM 1709 C C . ASN B 1 73 ? 14.398 4.246 0.258 1 98 73 ASN B C 1
ATOM 1711 O O . ASN B 1 73 ? 13.453 3.652 -0.256 1 98 73 ASN B O 1
ATOM 1715 N N . GLU B 1 74 ? 14.977 5.406 -0.208 1 97.81 74 GLU B N 1
ATOM 1716 C CA . GLU B 1 74 ? 14.453 6.039 -1.414 1 97.81 74 GLU B CA 1
ATOM 1717 C C . GLU B 1 74 ? 15.023 5.387 -2.672 1 97.81 74 GLU B C 1
ATOM 1719 O O . GLU B 1 74 ? 16.094 4.785 -2.633 1 97.81 74 GLU B O 1
ATOM 1724 N N . ALA B 1 75 ? 14.297 5.383 -3.699 1 98.62 75 ALA B N 1
ATOM 1725 C CA . ALA B 1 75 ? 14.734 5.031 -5.047 1 98.62 75 ALA B CA 1
ATOM 1726 C C . ALA B 1 75 ? 14.391 6.141 -6.043 1 98.62 75 ALA B C 1
ATOM 1728 O O . ALA B 1 75 ? 13.469 6.93 -5.809 1 98.62 75 ALA B O 1
ATOM 1729 N N . PHE B 1 76 ? 15.102 6.219 -7.148 1 98.5 76 PHE B N 1
ATOM 1730 C CA . PHE B 1 76 ? 15.008 7.371 -8.039 1 98.5 76 PHE B CA 1
ATOM 1731 C C . PHE B 1 76 ? 14.766 6.93 -9.477 1 98.5 76 PHE B C 1
ATOM 1733 O O . PHE B 1 76 ? 14.789 5.734 -9.773 1 98.5 76 PHE B O 1
ATOM 1740 N N . TYR B 1 77 ? 14.5 7.957 -10.25 1 98.31 77 TYR B N 1
ATOM 1741 C CA . TYR B 1 77 ? 14.312 7.746 -11.68 1 98.31 77 TYR B CA 1
ATOM 1742 C C . TYR B 1 77 ? 15.461 6.934 -12.266 1 98.31 77 TYR B C 1
ATOM 1744 O O . TYR B 1 77 ? 16.625 7.172 -11.938 1 98.31 77 TYR B O 1
ATOM 1752 N N . PHE B 1 78 ? 15.156 5.809 -13.039 1 97.88 78 PHE B N 1
ATOM 1753 C CA . PHE B 1 78 ? 16.078 4.934 -13.758 1 97.88 78 PHE B CA 1
ATOM 1754 C C . PHE B 1 78 ? 16.609 3.834 -12.844 1 97.88 78 PHE B C 1
ATOM 1756 O O . PHE B 1 78 ? 17.234 2.879 -13.312 1 97.88 78 PHE B O 1
ATOM 1763 N N . ASP B 1 79 ? 16.406 3.947 -11.547 1 98.75 79 ASP B N 1
ATOM 1764 C CA . ASP B 1 79 ? 16.797 2.826 -10.703 1 98.75 79 ASP B CA 1
ATOM 1765 C C . ASP B 1 79 ? 16.125 1.533 -11.148 1 98.75 79 ASP B C 1
ATOM 1767 O O . ASP B 1 79 ? 14.969 1.552 -11.586 1 98.75 79 ASP B O 1
ATOM 1771 N N . LYS B 1 80 ? 16.812 0.464 -11.133 1 98.88 80 LYS B N 1
ATOM 1772 C CA . LYS B 1 80 ? 16.266 -0.873 -11.336 1 98.88 80 LYS B CA 1
ATOM 1773 C C . LYS B 1 80 ? 15.984 -1.559 -10 1 98.88 80 LYS B C 1
ATOM 1775 O O . LYS B 1 80 ? 16.891 -1.791 -9.211 1 98.88 80 LYS B O 1
ATOM 1780 N N . ILE B 1 81 ? 14.734 -1.858 -9.766 1 98.94 81 ILE B N 1
ATOM 1781 C CA . ILE B 1 81 ? 14.32 -2.457 -8.5 1 98.94 81 ILE B CA 1
ATOM 1782 C C . ILE B 1 81 ? 14.211 -3.973 -8.656 1 98.94 81 ILE B C 1
ATOM 1784 O O . ILE B 1 81 ? 13.375 -4.469 -9.422 1 98.94 81 ILE B O 1
ATOM 1788 N N . LEU B 1 82 ? 15.07 -4.68 -7.965 1 98.81 82 LEU B N 1
ATOM 1789 C CA . LEU B 1 82 ? 14.961 -6.129 -7.855 1 98.81 82 LEU B CA 1
ATOM 1790 C C . LEU B 1 82 ? 13.938 -6.523 -6.797 1 98.81 82 LEU B C 1
ATOM 1792 O O . LEU B 1 82 ? 14.086 -6.168 -5.625 1 98.81 82 LEU B O 1
ATOM 1796 N N . ILE B 1 83 ? 12.938 -7.219 -7.191 1 98.88 83 ILE B N 1
ATOM 1797 C CA . ILE B 1 83 ? 11.914 -7.668 -6.258 1 98.88 83 ILE B CA 1
ATOM 1798 C C . ILE B 1 83 ? 11.953 -9.188 -6.137 1 98.88 83 ILE B C 1
ATOM 1800 O O . ILE B 1 83 ? 11.789 -9.898 -7.129 1 98.88 83 ILE B O 1
ATOM 1804 N N . LYS B 1 84 ? 12.164 -9.625 -4.938 1 98.56 84 LYS B N 1
ATOM 1805 C CA . LYS B 1 84 ? 12.109 -11.047 -4.605 1 98.56 84 LYS B CA 1
ATOM 1806 C C . LYS B 1 84 ? 10.797 -11.398 -3.918 1 98.56 84 LYS B C 1
ATOM 1808 O O . LYS B 1 84 ? 10.297 -10.633 -3.088 1 98.56 84 LYS B O 1
ATOM 1813 N N . ILE B 1 85 ? 10.273 -12.547 -4.285 1 98.69 85 ILE B N 1
ATOM 1814 C CA . ILE B 1 85 ? 9.031 -13.039 -3.682 1 98.69 85 ILE B CA 1
ATOM 1815 C C . ILE B 1 85 ? 9.305 -14.352 -2.949 1 98.69 85 ILE B C 1
ATOM 1817 O O . ILE B 1 85 ? 9.984 -15.234 -3.475 1 98.69 85 ILE B O 1
ATOM 1821 N N . GLY B 1 86 ? 8.906 -14.398 -1.772 1 97.75 86 GLY B N 1
ATOM 1822 C CA . GLY B 1 86 ? 8.891 -15.633 -1.007 1 97.75 86 GLY B CA 1
ATOM 1823 C C . GLY B 1 86 ? 7.516 -15.992 -0.473 1 97.75 86 GLY B C 1
ATOM 1824 O O . GLY B 1 86 ? 6.582 -15.195 -0.559 1 97.75 86 GLY B O 1
ATOM 1825 N N . LEU B 1 87 ? 7.434 -17.203 0.052 1 96.75 87 LEU B N 1
ATOM 1826 C CA . LEU B 1 87 ? 6.184 -17.688 0.623 1 96.75 87 LEU B CA 1
ATOM 1827 C C . LEU B 1 87 ? 6.172 -17.516 2.139 1 96.75 87 LEU B C 1
ATOM 1829 O O . LEU B 1 87 ? 7.156 -17.828 2.811 1 96.75 87 LEU B O 1
ATOM 1833 N N . GLY B 1 88 ? 5.117 -16.922 2.631 1 95.62 88 GLY B N 1
ATOM 1834 C CA . GLY B 1 88 ? 4.875 -16.844 4.062 1 95.62 88 GLY B CA 1
ATOM 1835 C C . GLY B 1 88 ? 3.9 -17.891 4.566 1 95.62 88 GLY B C 1
ATOM 1836 O O . GLY B 1 88 ? 3.951 -19.047 4.141 1 95.62 88 GLY B O 1
ATOM 1837 N N . GLU B 1 89 ? 3.117 -17.5 5.508 1 95.94 89 GLU B N 1
ATOM 1838 C CA . GLU B 1 89 ? 2.133 -18.391 6.105 1 95.94 89 GLU B CA 1
ATOM 1839 C C . GLU B 1 89 ? 1.131 -18.891 5.066 1 95.94 89 GLU B C 1
ATOM 1841 O O . GLU B 1 89 ? 0.661 -18.109 4.23 1 95.94 89 GLU B O 1
ATOM 1846 N N . VAL B 1 90 ? 0.819 -20.109 5.121 1 97.12 90 VAL B N 1
ATOM 1847 C CA . VAL B 1 90 ? -0.208 -20.734 4.289 1 97.12 90 VAL B CA 1
ATOM 1848 C C . VAL B 1 90 ? -1.383 -21.172 5.16 1 97.12 90 VAL B C 1
ATOM 1850 O O . VAL B 1 90 ? -1.214 -21.984 6.078 1 97.12 90 VAL B O 1
ATOM 1853 N N . LYS B 1 91 ? -2.477 -20.641 4.875 1 97.69 91 LYS B N 1
ATOM 1854 C CA . LYS B 1 91 ? -3.713 -21.031 5.551 1 97.69 91 LYS B CA 1
ATOM 1855 C C . LYS B 1 91 ? -4.637 -21.797 4.609 1 97.69 91 LYS B C 1
ATOM 1857 O O . LYS B 1 91 ? -4.254 -22.109 3.482 1 97.69 91 LYS B O 1
ATOM 1862 N N . ARG B 1 92 ? -5.805 -22.141 5.125 1 98.06 92 ARG B N 1
ATOM 1863 C CA . ARG B 1 92 ? -6.746 -22.938 4.355 1 98.06 92 ARG B CA 1
ATOM 1864 C C . ARG B 1 92 ? -7.18 -22.219 3.086 1 98.06 92 ARG B C 1
ATOM 1866 O O . ARG B 1 92 ? -7.277 -22.828 2.02 1 98.06 92 ARG B O 1
ATOM 1873 N N . THR B 1 93 ? -7.398 -20.891 3.209 1 98.62 93 THR B N 1
ATOM 1874 C CA . THR B 1 93 ? -8 -20.188 2.084 1 98.62 93 THR B CA 1
ATOM 1875 C C . THR B 1 93 ? -7.098 -19.062 1.611 1 98.62 93 THR B C 1
ATOM 1877 O O . THR B 1 93 ? -7.445 -18.328 0.683 1 98.62 93 THR B O 1
ATOM 1880 N N . SER B 1 94 ? -5.945 -18.828 2.285 1 98.56 94 SER B N 1
ATOM 1881 C CA . SER B 1 94 ? -5.117 -17.688 1.945 1 98.56 94 SER B CA 1
ATOM 1882 C C . SER B 1 94 ? -3.635 -18 2.1 1 98.56 94 SER B C 1
ATOM 1884 O O . SER B 1 94 ? -3.268 -18.953 2.779 1 98.56 94 SER B O 1
ATOM 1886 N N . ILE B 1 95 ? -2.842 -17.219 1.478 1 98 95 ILE B N 1
ATOM 1887 C CA . ILE B 1 95 ? -1.389 -17.312 1.577 1 98 95 ILE B CA 1
ATOM 1888 C C . ILE B 1 95 ? -0.795 -15.914 1.756 1 98 95 ILE B C 1
ATOM 1890 O O . ILE B 1 95 ? -1.309 -14.938 1.203 1 98 95 ILE B O 1
ATOM 1894 N N . ASN B 1 96 ? 0.276 -15.859 2.521 1 97.62 96 ASN B N 1
ATOM 1895 C CA . ASN B 1 96 ? 1.099 -14.656 2.586 1 97.62 96 ASN B CA 1
ATOM 1896 C C . ASN B 1 96 ? 2.256 -14.711 1.594 1 97.62 96 ASN B C 1
ATOM 1898 O O . ASN B 1 96 ? 2.992 -15.703 1.55 1 97.62 96 ASN B O 1
ATOM 1902 N N . LEU B 1 97 ? 2.338 -13.742 0.786 1 98.25 97 LEU B N 1
ATOM 1903 C CA . LEU B 1 97 ? 3.525 -13.531 -0.034 1 98.25 97 LEU B CA 1
ATOM 1904 C C . LEU B 1 97 ? 4.441 -12.492 0.6 1 98.25 97 LEU B C 1
ATOM 1906 O O . LEU B 1 97 ? 3.986 -11.414 1 1 98.25 97 LEU B O 1
ATOM 1910 N N . ILE B 1 98 ? 5.676 -12.797 0.659 1 98.5 98 ILE B N 1
ATOM 1911 C CA . ILE B 1 98 ? 6.68 -11.898 1.212 1 98.5 98 ILE B CA 1
ATOM 1912 C C . ILE B 1 98 ? 7.488 -11.273 0.079 1 98.5 98 ILE B C 1
ATOM 1914 O O . ILE B 1 98 ? 7.863 -11.953 -0.876 1 98.5 98 ILE B O 1
ATOM 1918 N N . TYR B 1 99 ? 7.762 -9.992 0.191 1 98.75 99 TYR B N 1
ATOM 1919 C CA . TYR B 1 99 ? 8.508 -9.266 -0.833 1 98.75 99 TYR B CA 1
ATOM 1920 C C . TYR B 1 99 ? 9.727 -8.578 -0.233 1 98.75 99 TYR B C 1
ATOM 1922 O O . TYR B 1 99 ? 9.641 -7.984 0.846 1 98.75 99 TYR B O 1
ATOM 1930 N N . ASN B 1 100 ? 10.805 -8.656 -0.884 1 98.69 100 ASN B N 1
ATOM 1931 C CA . ASN B 1 100 ? 11.945 -7.777 -0.699 1 98.69 100 ASN B CA 1
ATOM 1932 C C . ASN B 1 100 ? 12.266 -7 -1.972 1 98.69 100 ASN B C 1
ATOM 1934 O O . ASN B 1 100 ? 12.523 -7.594 -3.021 1 98.69 100 ASN B O 1
ATOM 1938 N N . ALA B 1 101 ? 12.203 -5.734 -1.895 1 98.81 101 ALA B N 1
ATOM 1939 C CA . ALA B 1 101 ? 12.531 -4.855 -3.014 1 98.81 101 ALA B CA 1
ATOM 1940 C C . ALA B 1 101 ? 13.844 -4.121 -2.768 1 98.81 101 ALA B C 1
ATOM 1942 O O . ALA B 1 101 ? 13.977 -3.377 -1.792 1 98.81 101 ALA B O 1
ATOM 1943 N N . MET B 1 102 ? 14.758 -4.281 -3.652 1 98.44 102 MET B N 1
ATOM 1944 C CA . MET B 1 102 ? 16.094 -3.707 -3.494 1 98.44 102 MET B CA 1
ATOM 1945 C C . MET B 1 102 ? 16.531 -3.008 -4.773 1 98.44 102 MET B C 1
ATOM 1947 O O . MET B 1 102 ? 16.125 -3.387 -5.871 1 98.44 102 MET B O 1
ATOM 1951 N N . ILE B 1 103 ? 17.391 -2.035 -4.633 1 98.75 103 ILE B N 1
ATOM 1952 C CA . ILE B 1 103 ? 18.062 -1.491 -5.805 1 98.75 103 ILE B CA 1
ATOM 1953 C C . ILE B 1 103 ? 19.062 -2.514 -6.344 1 98.75 103 ILE B C 1
ATOM 1955 O O . ILE B 1 103 ? 19.984 -2.93 -5.629 1 98.75 103 ILE B O 1
ATOM 1959 N N . ARG B 1 104 ? 18.859 -2.916 -7.562 1 98.19 104 ARG B N 1
ATOM 1960 C CA . ARG B 1 104 ? 19.625 -4.023 -8.148 1 98.19 104 ARG B CA 1
ATOM 1961 C C . ARG B 1 104 ? 21.125 -3.762 -8.062 1 98.19 104 ARG B C 1
ATOM 1963 O O . ARG B 1 104 ? 21.891 -4.66 -7.73 1 98.19 104 ARG B O 1
ATOM 1970 N N . GLU B 1 105 ? 21.547 -2.506 -8.312 1 97.5 105 GLU B N 1
ATOM 1971 C CA . GLU B 1 105 ? 22.953 -2.172 -8.445 1 97.5 105 GLU B CA 1
ATOM 1972 C C . GLU B 1 105 ? 23.641 -2.104 -7.078 1 97.5 105 GLU B C 1
ATOM 1974 O O . GLU B 1 105 ? 24.828 -2.396 -6.961 1 97.5 105 GLU B O 1
ATOM 1979 N N . THR B 1 106 ? 22.953 -1.73 -6.02 1 97.62 106 THR B N 1
ATOM 1980 C CA . THR B 1 106 ? 23.609 -1.442 -4.746 1 97.62 106 THR B CA 1
ATOM 1981 C C . THR B 1 106 ? 23.141 -2.424 -3.672 1 97.62 106 THR B C 1
ATOM 1983 O O . THR B 1 106 ? 23.703 -2.463 -2.576 1 97.62 106 THR B O 1
ATOM 1986 N N . ASP B 1 107 ? 22.047 -3.148 -3.934 1 96.19 107 ASP B N 1
ATOM 1987 C CA . ASP B 1 107 ? 21.422 -4.09 -3.006 1 96.19 107 ASP B CA 1
ATOM 1988 C C . ASP B 1 107 ? 20.812 -3.359 -1.816 1 96.19 107 ASP B C 1
ATOM 1990 O O . ASP B 1 107 ? 20.469 -3.982 -0.807 1 96.19 107 ASP B O 1
ATOM 1994 N N . LYS B 1 108 ? 20.719 -2.064 -1.936 1 97.81 108 LYS B N 1
ATOM 1995 C CA . LYS B 1 108 ? 20.031 -1.301 -0.898 1 97.81 108 LYS B CA 1
ATOM 1996 C C . LYS B 1 108 ? 18.531 -1.608 -0.893 1 97.81 108 LYS B C 1
ATOM 1998 O O . LYS B 1 108 ? 17.875 -1.493 -1.924 1 97.81 108 LYS B O 1
ATOM 2003 N N . GLU B 1 109 ? 18.047 -2.084 0.246 1 98.25 109 GLU B N 1
ATOM 2004 C CA . GLU B 1 109 ? 16.625 -2.428 0.327 1 98.25 109 GLU B CA 1
ATOM 2005 C C . GLU B 1 109 ? 15.75 -1.175 0.347 1 98.25 109 GLU B C 1
ATOM 2007 O O . GLU B 1 109 ? 15.938 -0.298 1.193 1 98.25 109 GLU B O 1
ATOM 2012 N N . VAL B 1 110 ? 14.852 -1.105 -0.554 1 98.69 110 VAL B N 1
ATOM 2013 C CA . VAL B 1 110 ? 13.938 0.023 -0.691 1 98.69 110 VAL B CA 1
ATOM 2014 C C . VAL B 1 110 ? 12.711 -0.197 0.187 1 98.69 110 VAL B C 1
ATOM 2016 O O . VAL B 1 110 ? 12.258 0.722 0.875 1 98.69 110 VAL B O 1
ATOM 2019 N N . ALA B 1 111 ? 12.227 -1.38 0.178 1 98.75 111 ALA B N 1
ATOM 2020 C CA . ALA B 1 111 ? 11.023 -1.749 0.929 1 98.75 111 ALA B CA 1
ATOM 2021 C C . ALA B 1 111 ? 10.945 -3.26 1.121 1 98.75 111 ALA B C 1
ATOM 2023 O O . ALA B 1 111 ? 11.547 -4.023 0.365 1 98.75 111 ALA B O 1
ATOM 2024 N N . ASN B 1 112 ? 10.25 -3.688 2.125 1 98.75 112 ASN B N 1
ATOM 2025 C CA . ASN B 1 112 ? 9.789 -5.062 2.277 1 98.75 112 ASN B CA 1
ATOM 2026 C C . ASN B 1 112 ? 8.312 -5.121 2.674 1 98.75 112 ASN B C 1
ATOM 2028 O O . ASN B 1 112 ? 7.762 -4.141 3.178 1 98.75 112 ASN B O 1
ATOM 2032 N N . ALA B 1 113 ? 7.695 -6.25 2.357 1 98.69 113 ALA B N 1
ATOM 2033 C CA . ALA B 1 113 ? 6.242 -6.246 2.504 1 98.69 113 ALA B CA 1
ATOM 2034 C C . ALA B 1 113 ? 5.699 -7.668 2.607 1 98.69 113 ALA B C 1
ATOM 2036 O O . ALA B 1 113 ? 6.387 -8.633 2.258 1 98.69 113 ALA B O 1
ATOM 2037 N N . ILE B 1 114 ? 4.5 -7.793 3.121 1 98.38 114 ILE B N 1
ATOM 2038 C CA . ILE B 1 114 ? 3.693 -9.008 3.105 1 98.38 114 ILE B CA 1
ATOM 2039 C C . ILE B 1 114 ? 2.303 -8.703 2.557 1 98.38 114 ILE B C 1
ATOM 2041 O O . ILE B 1 114 ? 1.645 -7.762 3.01 1 98.38 114 ILE B O 1
ATOM 2045 N N . THR B 1 115 ? 1.929 -9.359 1.608 1 98.31 115 THR B N 1
ATOM 2046 C CA . THR B 1 115 ? 0.555 -9.305 1.119 1 98.31 115 THR B CA 1
ATOM 2047 C C . THR B 1 115 ? -0.173 -10.617 1.401 1 98.31 115 THR B C 1
ATOM 2049 O O . THR B 1 115 ? 0.383 -11.695 1.2 1 98.31 115 THR B O 1
ATOM 2052 N N . THR B 1 116 ? -1.351 -10.516 1.901 1 98.5 116 THR B N 1
ATOM 2053 C CA . THR B 1 116 ? -2.217 -11.688 2.012 1 98.5 116 THR B CA 1
ATOM 2054 C C . THR B 1 116 ? -3.139 -11.789 0.799 1 98.5 116 THR B C 1
ATOM 2056 O O . THR B 1 116 ? -3.879 -10.852 0.492 1 98.5 116 THR B O 1
ATOM 2059 N N . ILE B 1 117 ? -3.074 -12.883 0.154 1 98.5 117 ILE B N 1
ATOM 2060 C CA . ILE B 1 117 ? -4.02 -13.133 -0.927 1 98.5 117 ILE B CA 1
ATOM 2061 C C . ILE B 1 117 ? -4.965 -14.266 -0.533 1 98.5 117 ILE B C 1
ATOM 2063 O O . ILE B 1 117 ? -4.531 -15.281 0.027 1 98.5 117 ILE B O 1
ATOM 2067 N N . THR B 1 118 ? -6.16 -14.07 -0.778 1 98.56 118 THR B N 1
ATOM 2068 C CA . THR B 1 118 ? -7.215 -15.023 -0.459 1 98.56 118 THR B CA 1
ATOM 2069 C C . THR B 1 118 ? -7.824 -15.602 -1.733 1 98.56 118 THR B C 1
ATOM 2071 O O . THR B 1 118 ? -8.164 -14.859 -2.658 1 98.56 118 THR B O 1
ATOM 2074 N N . PHE B 1 119 ? -7.938 -16.859 -1.81 1 98.81 119 PHE B N 1
ATOM 2075 C CA . PHE B 1 119 ? -8.461 -17.516 -3.002 1 98.81 119 PHE B CA 1
ATOM 2076 C C . PHE B 1 119 ? -9.984 -17.453 -3.027 1 98.81 119 PHE B C 1
ATOM 2078 O O . PHE B 1 119 ? -10.641 -17.594 -1.992 1 98.81 119 PHE B O 1
ATOM 2085 N N . TYR B 1 120 ? -10.5 -17.266 -4.203 1 98.44 120 TYR B N 1
ATOM 2086 C CA . TYR B 1 120 ? -11.906 -16.906 -4.336 1 98.44 120 TYR B CA 1
ATOM 2087 C C . TYR B 1 120 ? -12.523 -17.562 -5.566 1 98.44 120 TYR B C 1
ATOM 2089 O O . TYR B 1 120 ? -11.922 -17.562 -6.645 1 98.44 120 TYR B O 1
ATOM 2097 N N . ASP B 1 121 ? -13.68 -18.156 -5.406 1 98.19 121 ASP B N 1
ATOM 2098 C CA . ASP B 1 121 ? -14.492 -18.688 -6.496 1 98.19 121 ASP B CA 1
ATOM 2099 C C . ASP B 1 121 ? -15.484 -17.641 -7 1 98.19 121 ASP B C 1
ATOM 2101 O O . ASP B 1 121 ? -16.531 -17.422 -6.391 1 98.19 121 ASP B O 1
ATOM 2105 N N . PHE B 1 122 ? -15.219 -17.078 -8.078 1 95.44 122 PHE B N 1
ATOM 2106 C CA . PHE B 1 122 ? -16.047 -16 -8.586 1 95.44 122 PHE B CA 1
ATOM 2107 C C . PHE B 1 122 ? -17.375 -16.531 -9.133 1 95.44 122 PHE B C 1
ATOM 2109 O O . PHE B 1 122 ? -18.344 -15.797 -9.25 1 95.44 122 PHE B O 1
ATOM 2116 N N . THR B 1 123 ? -17.359 -17.766 -9.523 1 95.94 123 THR B N 1
ATOM 2117 C CA . THR B 1 123 ? -18.594 -18.406 -9.969 1 95.94 123 THR B CA 1
ATOM 2118 C C . THR B 1 123 ? -19.562 -18.562 -8.805 1 95.94 123 THR B C 1
ATOM 2120 O O . THR B 1 123 ? -20.719 -18.141 -8.891 1 95.94 123 THR B O 1
ATOM 2123 N N . GLU B 1 124 ? -19.047 -19.062 -7.73 1 97.44 124 GLU B N 1
ATOM 2124 C CA . GLU B 1 124 ? -19.875 -19.297 -6.555 1 97.44 124 GLU B CA 1
ATOM 2125 C C . GLU B 1 124 ? -19.859 -18.094 -5.613 1 97.44 124 GLU B C 1
ATOM 2127 O O . GLU B 1 124 ? -20.609 -18.062 -4.629 1 97.44 124 GLU B O 1
ATOM 2132 N N . GLN B 1 125 ? -19.047 -17.219 -5.898 1 95.88 125 GLN B N 1
ATOM 2133 C CA . GLN B 1 125 ? -18.922 -15.977 -5.133 1 95.88 125 GLN B CA 1
ATOM 2134 C C . GLN B 1 125 ? -18.625 -16.266 -3.666 1 95.88 125 GLN B C 1
ATOM 2136 O O . GLN B 1 125 ? -19.312 -15.781 -2.773 1 95.88 125 GLN B O 1
ATOM 2141 N N . LYS B 1 126 ? -17.609 -16.984 -3.451 1 97.94 126 LYS B N 1
ATOM 2142 C CA . LYS B 1 126 ? -17.219 -17.312 -2.09 1 97.94 126 LYS B CA 1
ATOM 2143 C C . LYS B 1 126 ? -15.711 -17.578 -2.002 1 97.94 126 LYS B C 1
ATOM 2145 O O . LYS B 1 126 ? -15.078 -17.922 -3 1 97.94 126 LYS B O 1
ATOM 2150 N N . VAL B 1 127 ? -15.188 -17.5 -0.776 1 98.19 127 VAL B N 1
ATOM 2151 C CA . VAL B 1 127 ? -13.805 -17.859 -0.498 1 98.19 127 VAL B CA 1
ATOM 2152 C C . VAL B 1 127 ? -13.625 -19.375 -0.62 1 98.19 127 VAL B C 1
ATOM 2154 O O . VAL B 1 127 ? -14.516 -20.141 -0.235 1 98.19 127 VAL B O 1
ATOM 2157 N N . THR B 1 128 ? -12.516 -19.766 -1.148 1 98.31 128 THR B N 1
ATOM 2158 C CA . THR B 1 128 ? -12.273 -21.188 -1.353 1 98.31 128 THR B CA 1
ATOM 2159 C C . THR B 1 128 ? -10.906 -21.594 -0.814 1 98.31 128 THR B C 1
ATOM 2161 O O . THR B 1 128 ? -10.062 -20.734 -0.551 1 98.31 128 THR B O 1
ATOM 2164 N N . ARG B 1 129 ? -10.703 -22.859 -0.743 1 98.38 129 ARG B N 1
ATOM 2165 C CA . ARG B 1 129 ? -9.414 -23.375 -0.308 1 98.38 129 ARG B CA 1
ATOM 2166 C C . ARG B 1 129 ? -8.328 -23.094 -1.339 1 98.38 129 ARG B C 1
ATOM 2168 O O . ARG B 1 129 ? -8.609 -23.031 -2.539 1 98.38 129 ARG B O 1
ATOM 2175 N N . VAL B 1 130 ? -7.105 -22.984 -0.812 1 98.62 130 VAL B N 1
ATOM 2176 C CA . VAL B 1 130 ? -5.973 -22.844 -1.722 1 98.62 130 VAL B CA 1
ATOM 2177 C C . VAL B 1 130 ? -5.883 -24.078 -2.615 1 98.62 130 VAL B C 1
ATOM 2179 O O . VAL B 1 130 ? -5.84 -25.219 -2.123 1 98.62 130 VAL B O 1
ATOM 2182 N N . PRO B 1 131 ? -5.836 -23.859 -3.914 1 98.31 131 PRO B N 1
ATOM 2183 C CA . PRO B 1 131 ? -5.809 -25.016 -4.809 1 98.31 131 PRO B CA 1
ATOM 2184 C C . PRO B 1 131 ? -4.535 -25.844 -4.656 1 98.31 131 PRO B C 1
ATOM 2186 O O . PRO B 1 131 ? -3.436 -25.297 -4.586 1 98.31 131 PRO B O 1
ATOM 2189 N N . LYS B 1 132 ? -4.641 -27.141 -4.75 1 97.31 132 LYS B N 1
ATOM 2190 C CA . LYS B 1 132 ? -3.512 -28.047 -4.582 1 97.31 132 LYS B CA 1
ATOM 2191 C C . LYS B 1 132 ? -2.482 -27.859 -5.695 1 97.31 132 LYS B C 1
ATOM 2193 O O . LYS B 1 132 ? -1.277 -27.953 -5.453 1 97.31 132 LYS B O 1
ATOM 2198 N N . GLY B 1 133 ? -3.002 -27.672 -6.867 1 97.62 133 GLY B N 1
ATOM 2199 C CA . GLY B 1 133 ? -2.1 -27.453 -7.988 1 97.62 133 GLY B CA 1
ATOM 2200 C C . GLY B 1 133 ? -1.188 -26.25 -7.793 1 97.62 133 GLY B C 1
ATOM 2201 O O . GLY B 1 133 ? -0.004 -26.297 -8.133 1 97.62 133 GLY B O 1
ATOM 2202 N N . PHE B 1 134 ? -1.744 -25.203 -7.227 1 98.25 134 PHE B N 1
ATOM 2203 C CA . PHE B 1 134 ? -0.943 -24.016 -6.945 1 98.25 134 PHE B CA 1
ATOM 2204 C C . PHE B 1 134 ? 0.114 -24.312 -5.891 1 98.25 134 PHE B C 1
ATOM 2206 O O . PHE B 1 134 ? 1.279 -23.953 -6.047 1 98.25 134 PHE B O 1
ATOM 2213 N N . LEU B 1 135 ? -0.302 -24.984 -4.84 1 97.81 135 LEU B N 1
ATOM 2214 C CA . LEU B 1 135 ? 0.628 -25.344 -3.777 1 97.81 135 LEU B CA 1
ATOM 2215 C C . LEU B 1 135 ? 1.795 -26.156 -4.332 1 97.81 135 LEU B C 1
ATOM 2217 O O . LEU B 1 135 ? 2.951 -25.891 -3.992 1 97.81 135 LEU B O 1
ATOM 2221 N N . THR B 1 136 ? 1.543 -27.031 -5.211 1 97.44 136 THR B N 1
ATOM 2222 C CA . THR B 1 136 ? 2.576 -27.844 -5.84 1 97.44 136 THR B CA 1
ATOM 2223 C C . THR B 1 136 ? 3.516 -26.969 -6.676 1 97.44 136 THR B C 1
ATOM 2225 O O . THR B 1 136 ? 4.734 -27.156 -6.633 1 97.44 136 THR B O 1
ATOM 2228 N N . SER B 1 137 ? 2.891 -26.078 -7.398 1 97.25 137 SER B N 1
ATOM 2229 C CA . SER B 1 137 ? 3.66 -25.219 -8.297 1 97.25 137 SER B CA 1
ATOM 2230 C C . SER B 1 137 ? 4.648 -24.359 -7.531 1 97.25 137 SER B C 1
ATOM 2232 O O . SER B 1 137 ? 5.68 -23.953 -8.07 1 97.25 137 SER B O 1
ATOM 2234 N N . VAL B 1 138 ? 4.352 -24.109 -6.25 1 96.31 138 VAL B N 1
ATOM 2235 C CA . VAL B 1 138 ? 5.23 -23.234 -5.473 1 96.31 138 VAL B CA 1
ATOM 2236 C C . VAL B 1 138 ? 6.086 -24.078 -4.527 1 96.31 138 VAL B C 1
ATOM 2238 O O . VAL B 1 138 ? 6.727 -23.547 -3.619 1 96.31 138 VAL B O 1
ATOM 2241 N N . GLY B 1 139 ? 6 -25.297 -4.688 1 94.56 139 GLY B N 1
ATOM 2242 C CA . GLY B 1 139 ? 6.918 -26.203 -4.016 1 94.56 139 GLY B CA 1
ATOM 2243 C C . GLY B 1 139 ? 6.367 -26.75 -2.713 1 94.56 139 GLY B C 1
ATOM 2244 O O . GLY B 1 139 ? 7.129 -27.109 -1.814 1 94.56 139 GLY B O 1
ATOM 2245 N N . LEU B 1 140 ? 5.172 -26.719 -2.482 1 92.94 140 LEU B N 1
ATOM 2246 C CA . LEU B 1 140 ? 4.527 -27.266 -1.288 1 92.94 140 LEU B CA 1
ATOM 2247 C C . LEU B 1 140 ? 3.682 -28.484 -1.63 1 92.94 140 LEU B C 1
ATOM 2249 O O . LEU B 1 140 ? 3.18 -28.594 -2.75 1 92.94 140 LEU B O 1
#

Secondary structure (DSSP, 8-state):
--------SS-SEEEEEE--GGGB-TTSSB-HHHHHHHHHHHHHHHHHHTT-BTTBBTTBEEEEEEEEEEE-S---TT-EEEEEEEEEEE-SSEEEEEEEEEETTT--EEEEEEEEEEEEETTTTEE-PPPHHHHHHTT-/--------SS-SEEEEEE--GGGB-TTSSB-HHHHHHHHHHHHHHHHHHTT-BTTBBTTBEEEEEEEEEEE-S---TT-EEEEEEEEEEE-SSEEEEEEEEEETTT--EEEEEEEEEEEEETTTTEE-PPPHHHHHHTT-

Radius of gyration: 18.86 Å; Cα contacts (8 Å, |Δi|>4): 606; chains: 2; bounding box: 47×53×37 Å

Nearest PDB structures (foldseek):
  4k00-assembly1_A  TM=9.144E-01  e=5.883E-10  Synechocystis sp. PCC 6803 substr. Kazusa
  5v10-assembly1_B-2  TM=9.350E-01  e=3.363E-09  Pseudomonas aeruginosa PAO1
  5v10-assembly1_A-2  TM=8.938E-01  e=5.200E-09  Pseudomonas aeruginosa PAO1
  2nuj-assembly1_A  TM=8.542E-01  e=9.855E-08  Jannaschia
  2o5u-assembly1_B-2  TM=8.946E-01  e=5.634E-07  Pseudomonas aeruginosa

Foldseek 3Di:
DDDDADDDPDFLDKDKDWDAPVQADPVQWGDPVSVVVVVVVRVQVVQVVLVHGQCDDPQWHKDFDDKDKDFDDTHHHGFMKMKTWDWDDFDFFKTKIKIWIARPVPRHTGMIMIIIMGIANVVVGGGGGDDPSVVVSSPD/DDDDADDDPDFLDKDKDWDAPVQADPVQFGDPVSVVVVVVVRVQVVQVVLVHGQCDDPQWHKDFDDKDKDFDDTHHHGFIKMKTWDWDDFDFFKTKIKIWIARPVPRHTGMIMIIIMGIANVVVGGGGGDDPSVVVSSPD

InterPro domains:
  IPR029069 HotDog domain superfamily [SSF54637] (8-135)
  IPR050563 4-hydroxybenzoyl-CoA thioesterase [PTHR31793] (5-138)